Protein AF-A0A2G9R7C7-F1 (afdb_monomer_lite)

Secondary structure (DSSP, 8-state):
-EEEEESSTTS-TTT--EEETTT--SEEEEE----SSSPPP-----EEEPPTTS-S--SS-EEEEEEEE---PPPSSSPPP---S--EEEEEE----S-TTTT-----EEEEEEE--PPPPTTS-----EEEEEEE-SS-BTTEEEEEEEPTT---------SSS--EEEEEEETTEEEEEEEEETTB-TT-

Foldseek 3Di:
DKKKKAKQVVDDLQQGFKAFPVPRHRIDMDDDDDDPPPDDDDDDTDMDGDDPVSHDDQQDWIKMKMADDDPDDDDPPDDDDDDDDDRIDMDTDGRQDPCPPVSDWDKDKDKDKDWDPDDDDPPDDDDIDIDMDIAIQTAWAAQDKDKDKDDPPDDDDDDDDPDPDDKDWDWDDDDPIIIIIIGCDRTRGHGD

pLDDT: mean 87.29, std 8.24, range [61.47, 96.75]

Radius of gyration: 22.82 Å; chains: 1; bounding box: 51×47×65 Å

Sequence (192 aa):
LSADIQLDSQKSRVFRRTLFTDSLQPSKKITMESQSNLQQTCTNIEAKLRGDNEFKDKLSPIVVSVNFSLNTAPSSSVLPPIINGNTFLQEQIHILLDCGEDNICIPDLQLKANWGKDPLVIGADNLVQIHFDAGNLGEGAYEAELHATLPPGAHYMQILGEAEEKILCTPRKANDTELVVCELGNPMKNGA

Organism: Aquarana catesbeiana (NCBI:txid8400)

InterPro domains:
  IPR013649 Integrin alpha, first immunoglubulin-like domain [PF08441] (2-98)
  IPR032695 Integrin domain superfamily [SSF69179] (1-101)
  IPR032695 Integrin domain superfamily [SSF69179] (102-191)
  IPR048285 Integrin alpha, second immunoglobulin-like domain [PF20805] (99-191)

Structure (mmCIF, N/CA/C/O backbone):
data_AF-A0A2G9R7C7-F1
#
_entry.id   AF-A0A2G9R7C7-F1
#
loop_
_atom_site.group_PDB
_atom_site.id
_atom_site.type_symbol
_atom_site.label_atom_id
_atom_site.label_alt_id
_atom_site.label_comp_id
_atom_site.label_asym_id
_atom_site.label_entity_id
_atom_site.label_seq_id
_atom_site.pdbx_PDB_ins_code
_atom_site.Cartn_x
_atom_site.Cartn_y
_atom_site.Cartn_z
_atom_site.occupancy
_atom_site.B_iso_or_equiv
_atom_site.auth_seq_id
_atom_site.auth_comp_id
_atom_site.auth_asym_id
_atom_site.auth_atom_id
_atom_site.pdbx_PDB_model_num
ATOM 1 N N . LEU A 1 1 ? -6.225 6.794 27.410 1.00 86.69 1 LEU A N 1
ATOM 2 C CA . LEU A 1 1 ? -6.363 7.062 25.957 1.00 86.69 1 LEU A CA 1
ATOM 3 C C . LEU A 1 1 ? -7.611 6.340 25.458 1.00 86.69 1 LEU A C 1
ATOM 5 O O . LEU A 1 1 ? -7.962 5.326 26.042 1.00 86.69 1 LEU A O 1
ATOM 9 N N . SER A 1 2 ? -8.298 6.837 24.438 1.00 90.94 2 SER A N 1
ATOM 10 C CA . SER A 1 2 ? -9.369 6.106 23.751 1.00 90.94 2 SER A CA 1
ATOM 11 C C . SER A 1 2 ? -8.979 5.883 22.297 1.00 90.94 2 SER A C 1
ATOM 13 O O . SER A 1 2 ? -8.468 6.807 21.671 1.00 90.94 2 SER A O 1
ATOM 15 N N . ALA A 1 3 ? -9.258 4.702 21.758 1.00 93.56 3 ALA A N 1
ATOM 16 C CA . ALA A 1 3 ? -9.116 4.403 20.338 1.00 93.56 3 ALA A CA 1
ATOM 17 C C . ALA A 1 3 ? -10.492 4.077 19.749 1.00 93.56 3 ALA A C 1
ATOM 19 O O . ALA A 1 3 ? -11.193 3.200 20.258 1.00 93.56 3 ALA A O 1
ATOM 20 N N . ASP A 1 4 ? -10.890 4.809 18.713 1.00 95.75 4 ASP A N 1
ATOM 21 C CA . ASP A 1 4 ? -12.097 4.562 17.927 1.00 95.75 4 ASP A CA 1
ATOM 22 C C . ASP A 1 4 ? -11.703 3.828 16.645 1.00 95.75 4 ASP A C 1
ATOM 24 O O . ASP A 1 4 ? -10.911 4.335 15.850 1.00 95.75 4 ASP A O 1
ATOM 28 N N . ILE A 1 5 ? -12.194 2.605 16.488 1.00 96.00 5 ILE A N 1
ATOM 29 C CA . ILE A 1 5 ? -11.774 1.674 15.446 1.00 96.00 5 ILE A CA 1
ATOM 30 C C . ILE A 1 5 ? -12.959 1.442 14.525 1.00 96.00 5 ILE A C 1
ATOM 32 O O . ILE A 1 5 ? -14.038 1.044 14.973 1.00 96.00 5 ILE A O 1
ATOM 36 N N . GLN A 1 6 ? -12.754 1.660 13.231 1.00 96.62 6 GLN A N 1
ATOM 37 C CA . GLN A 1 6 ? -13.759 1.445 12.202 1.00 96.62 6 GLN A CA 1
ATOM 38 C C . GLN A 1 6 ? -13.265 0.431 11.182 1.00 96.62 6 GLN A C 1
ATOM 40 O O . GLN A 1 6 ? -12.221 0.616 10.563 1.00 96.62 6 GLN A O 1
ATOM 45 N N . LEU A 1 7 ? -14.058 -0.617 10.993 1.00 96.69 7 LEU A N 1
ATOM 46 C CA . LEU A 1 7 ? -13.862 -1.617 9.958 1.00 96.69 7 LEU A CA 1
ATOM 47 C C . LEU A 1 7 ? -14.606 -1.196 8.685 1.00 96.69 7 LEU A C 1
ATOM 49 O O . LEU A 1 7 ? -15.713 -0.652 8.776 1.00 96.69 7 LEU A O 1
ATOM 53 N N . ASP A 1 8 ? -14.004 -1.462 7.526 1.00 95.75 8 ASP A N 1
ATOM 54 C CA . ASP A 1 8 ? -14.516 -1.136 6.186 1.00 95.75 8 ASP A CA 1
ATOM 55 C C . ASP A 1 8 ? -14.945 0.341 6.065 1.00 95.75 8 ASP A C 1
ATOM 57 O O . ASP A 1 8 ? -16.051 0.668 5.630 1.00 95.75 8 ASP A O 1
ATOM 61 N N . SER A 1 9 ? -14.087 1.254 6.539 1.00 94.19 9 SER A N 1
ATOM 62 C CA . SER A 1 9 ? -14.426 2.666 6.776 1.00 94.19 9 SER A CA 1
ATOM 63 C C . SER A 1 9 ? -14.736 3.459 5.503 1.00 94.19 9 SER A C 1
ATOM 65 O O . SER A 1 9 ? -15.515 4.411 5.564 1.00 94.19 9 SER A O 1
ATOM 67 N N . GLN A 1 10 ? -14.211 3.034 4.348 1.00 92.19 10 GLN A N 1
ATOM 68 C CA . GLN A 1 10 ? -14.542 3.612 3.040 1.00 92.19 10 GLN A CA 1
ATOM 69 C C . GLN A 1 10 ? -15.919 3.186 2.506 1.00 92.19 10 GLN A C 1
ATOM 71 O O . GLN A 1 10 ? -16.447 3.820 1.591 1.00 92.19 10 GLN A O 1
ATOM 76 N N . LYS A 1 11 ? -16.541 2.140 3.068 1.00 90.69 11 LYS A N 1
ATOM 77 C CA . LYS A 1 11 ? -17.911 1.749 2.719 1.00 90.69 11 LYS A CA 1
ATOM 78 C C . LYS A 1 11 ? -18.925 2.478 3.591 1.00 90.69 11 LYS A C 1
ATOM 80 O O . LYS A 1 11 ? -18.728 2.721 4.786 1.00 90.69 11 LYS A O 1
ATOM 85 N N . SER A 1 12 ? -20.080 2.779 2.993 1.00 85.31 12 SER A N 1
ATOM 86 C CA . SER A 1 12 ? -21.213 3.304 3.754 1.00 85.31 12 SER A CA 1
ATOM 87 C C . SER A 1 12 ? -21.634 2.293 4.824 1.00 85.31 12 SER A C 1
ATOM 89 O O . SER A 1 12 ? -21.486 1.082 4.652 1.00 85.31 12 SER A O 1
ATOM 91 N N . ARG A 1 13 ? -22.187 2.785 5.938 1.00 82.19 13 ARG A N 1
ATOM 92 C CA . ARG A 1 13 ? -22.463 1.985 7.144 1.00 82.19 13 ARG A CA 1
ATOM 93 C C . ARG A 1 13 ? -23.247 0.687 6.882 1.00 82.19 13 ARG A C 1
ATOM 95 O O . ARG A 1 13 ? -23.035 -0.292 7.588 1.00 82.19 13 ARG A O 1
ATOM 102 N N . VAL A 1 14 ? -24.134 0.677 5.885 1.00 83.06 14 VAL A N 1
ATOM 103 C CA . VAL A 1 14 ? -24.989 -0.475 5.537 1.00 83.06 14 VAL A CA 1
ATOM 104 C C . VAL A 1 14 ? -24.234 -1.533 4.724 1.00 83.06 14 VAL A C 1
ATOM 106 O O . VAL A 1 14 ? -24.493 -2.725 4.880 1.00 83.06 14 VAL A O 1
ATOM 109 N N . PHE A 1 15 ? -23.269 -1.107 3.907 1.00 87.62 15 PHE A N 1
ATOM 110 C CA . PHE A 1 15 ? -22.495 -1.973 3.012 1.00 87.62 15 PHE A CA 1
ATOM 111 C C . PHE A 1 15 ? -21.160 -2.428 3.600 1.00 87.62 15 PHE A C 1
ATOM 113 O O . PHE A 1 15 ? -20.366 -3.036 2.889 1.00 87.62 15 PHE A O 1
ATOM 120 N N . ARG A 1 16 ? -20.902 -2.148 4.882 1.00 92.81 16 ARG A N 1
ATOM 121 C CA . ARG A 1 16 ? -19.697 -2.630 5.559 1.00 92.81 16 ARG A CA 1
ATOM 122 C C . ARG A 1 16 ? -19.708 -4.154 5.631 1.00 92.81 16 ARG A C 1
ATOM 124 O O . ARG A 1 16 ? -20.666 -4.752 6.124 1.00 92.81 16 ARG A O 1
ATOM 131 N N . ARG A 1 17 ? -18.636 -4.763 5.134 1.00 94.81 17 ARG A N 1
ATOM 132 C CA . ARG A 1 17 ? -18.494 -6.215 4.956 1.00 94.81 17 ARG A CA 1
ATOM 133 C C . ARG A 1 17 ? -17.916 -6.908 6.182 1.00 94.81 17 ARG A C 1
ATOM 135 O O . ARG A 1 17 ? -18.063 -8.117 6.319 1.00 94.81 17 ARG A O 1
ATOM 142 N N . THR A 1 18 ? -17.292 -6.157 7.082 1.00 95.69 18 THR A N 1
ATOM 143 C CA . THR A 1 18 ? -16.633 -6.673 8.286 1.00 95.69 18 THR A CA 1
ATOM 144 C C . THR A 1 18 ? -17.280 -6.155 9.563 1.00 95.69 18 THR A C 1
ATOM 146 O O . THR A 1 18 ? -17.829 -5.052 9.617 1.00 95.69 18 THR A O 1
ATOM 149 N N . LEU A 1 19 ? -17.246 -6.990 10.600 1.00 95.69 19 LEU A N 1
ATOM 150 C CA . LEU A 1 19 ? -17.847 -6.737 11.908 1.00 95.69 19 LEU A CA 1
ATOM 151 C C . LEU A 1 19 ? -16.924 -7.263 13.008 1.00 95.69 19 LEU A C 1
ATOM 153 O O . LEU A 1 19 ? -16.286 -8.298 12.833 1.00 95.69 19 LEU A O 1
ATOM 157 N N . PHE A 1 20 ? -16.897 -6.609 14.166 1.00 96.69 20 PHE A N 1
ATOM 158 C CA . PHE A 1 20 ? -16.233 -7.166 15.345 1.00 96.69 20 PHE A CA 1
ATOM 159 C C . PHE A 1 20 ? -16.953 -8.432 15.820 1.00 96.69 20 PHE A C 1
ATOM 161 O O . PHE A 1 20 ? -18.187 -8.489 15.802 1.00 96.69 20 PHE A O 1
ATOM 168 N N . THR A 1 21 ? -16.196 -9.448 16.242 1.00 95.00 21 THR A N 1
ATOM 169 C CA . THR A 1 21 ? -16.760 -10.753 16.632 1.00 95.00 21 THR A CA 1
ATOM 170 C C . THR A 1 21 ? -17.660 -10.660 17.862 1.00 95.00 21 THR A C 1
ATOM 172 O O . THR A 1 21 ? -18.678 -11.346 17.921 1.00 95.00 21 THR A O 1
ATOM 175 N N . ASP A 1 22 ? -17.332 -9.770 18.800 1.00 93.81 22 ASP A N 1
ATOM 176 C CA . ASP A 1 22 ? -18.027 -9.614 20.077 1.00 93.81 22 ASP A CA 1
ATOM 177 C C . ASP A 1 22 ? -19.292 -8.748 19.998 1.00 93.81 22 ASP A C 1
ATOM 179 O O . ASP A 1 22 ? -20.342 -9.120 20.516 1.00 93.81 22 ASP A O 1
ATOM 183 N N . SER A 1 23 ? -19.209 -7.591 19.344 1.00 93.69 23 SER A N 1
ATOM 184 C CA . SER A 1 23 ? -20.311 -6.619 19.277 1.00 93.69 23 SER A CA 1
ATOM 185 C C . SER A 1 23 ? -21.172 -6.749 18.024 1.00 93.69 23 SER A C 1
ATOM 187 O O . SER A 1 23 ? -22.259 -6.172 17.973 1.00 93.69 23 SER A O 1
ATOM 189 N N . LEU A 1 24 ? -20.694 -7.467 16.998 1.00 93.25 24 LEU A N 1
ATOM 190 C CA . LEU A 1 24 ? -21.318 -7.540 15.672 1.00 93.25 24 LEU A CA 1
ATOM 191 C C . LEU A 1 24 ? -21.575 -6.157 15.050 1.00 93.25 24 LEU A C 1
ATOM 193 O O . LEU A 1 24 ? -22.488 -5.982 14.244 1.00 93.25 24 LEU A O 1
ATOM 197 N N . GLN A 1 25 ? -20.766 -5.167 15.425 1.00 94.56 25 GLN A N 1
ATOM 198 C CA . GLN A 1 25 ? -20.794 -3.818 14.873 1.00 94.56 25 GLN A CA 1
ATOM 199 C C . GLN A 1 25 ? -19.548 -3.573 14.017 1.00 94.56 25 GLN A C 1
ATOM 201 O O . GLN A 1 25 ? -18.512 -4.194 14.247 1.00 94.56 25 GLN A O 1
ATOM 206 N N . PRO A 1 26 ? -19.605 -2.653 13.042 1.00 94.62 26 PRO A N 1
ATOM 207 C CA . PRO A 1 26 ? -18.444 -2.284 12.236 1.00 94.62 26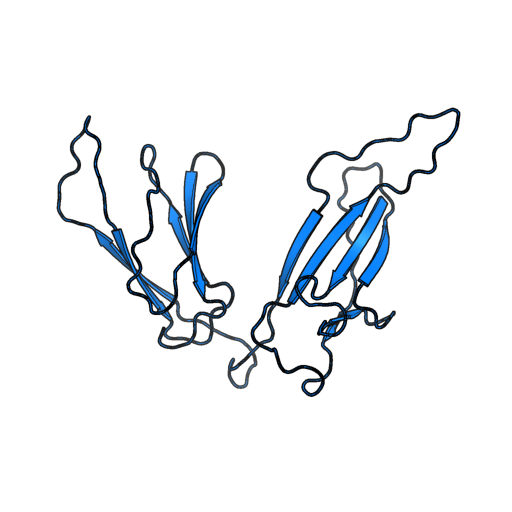 PRO A CA 1
ATOM 208 C C . PRO A 1 26 ? -17.568 -1.201 12.892 1.00 94.62 26 PRO A C 1
ATOM 210 O O . PRO A 1 26 ? -16.604 -0.730 12.291 1.00 94.62 26 PRO A O 1
ATOM 213 N N . SER A 1 27 ? -17.932 -0.741 14.090 1.00 95.31 27 SER A N 1
ATOM 214 C CA . SER A 1 27 ? -17.218 0.293 14.841 1.00 95.31 27 SER A CA 1
ATOM 215 C C . SER A 1 27 ? -17.138 -0.084 16.313 1.00 95.31 27 SER A C 1
ATOM 217 O O . SER A 1 27 ? -18.134 -0.544 16.877 1.00 95.31 27 SER A O 1
ATOM 219 N N . LYS A 1 28 ? -15.986 0.152 16.939 1.00 94.94 28 LYS A N 1
ATOM 220 C CA . LYS A 1 28 ? -15.747 -0.149 18.350 1.00 94.94 28 LYS A CA 1
ATOM 221 C C . LYS A 1 28 ? -14.829 0.897 18.952 1.00 94.94 28 LYS A C 1
ATOM 223 O O . LYS A 1 28 ? -13.803 1.236 18.373 1.00 94.94 28 LYS A O 1
ATOM 228 N N . LYS A 1 29 ? -15.183 1.366 20.146 1.00 94.81 29 LYS A N 1
ATOM 229 C CA . LYS A 1 29 ? -14.347 2.266 20.935 1.00 94.81 29 LYS A CA 1
ATOM 230 C C . LYS A 1 29 ? -13.765 1.505 22.114 1.00 94.81 29 LYS A C 1
ATOM 232 O O . LYS A 1 29 ? -14.512 0.885 22.869 1.00 94.81 29 LYS A O 1
ATOM 237 N N . ILE A 1 30 ? -12.449 1.559 22.274 1.00 92.81 30 ILE A N 1
ATOM 238 C CA . ILE A 1 30 ? -11.742 0.944 23.398 1.00 92.81 30 ILE A CA 1
ATOM 239 C C . ILE A 1 30 ? -11.011 2.004 24.212 1.00 92.81 30 ILE A C 1
ATOM 241 O O . ILE A 1 30 ? -10.596 3.039 23.689 1.00 92.81 30 ILE A O 1
ATOM 245 N N . THR A 1 31 ? -10.857 1.740 25.506 1.00 90.94 31 THR A N 1
ATOM 246 C CA . THR A 1 31 ? -10.007 2.546 26.384 1.00 90.94 31 THR A CA 1
ATOM 247 C C . THR A 1 31 ? -8.674 1.834 26.532 1.00 90.94 31 THR A C 1
ATOM 249 O O . THR A 1 31 ? -8.637 0.628 26.749 1.00 90.94 31 THR A O 1
ATOM 252 N N . MET A 1 32 ? -7.591 2.585 26.397 1.00 85.56 32 MET A N 1
ATOM 253 C CA . MET A 1 32 ? -6.225 2.104 26.535 1.00 85.56 32 MET A CA 1
ATOM 254 C C . MET A 1 32 ? -5.562 2.826 27.703 1.00 85.56 32 MET A C 1
ATOM 256 O O . MET A 1 32 ? -5.650 4.059 27.826 1.00 85.56 32 MET A O 1
ATOM 260 N N . GLU A 1 33 ? -4.894 2.059 28.552 1.00 79.19 33 GLU A N 1
ATOM 261 C CA . GLU A 1 33 ? -4.078 2.585 29.638 1.00 7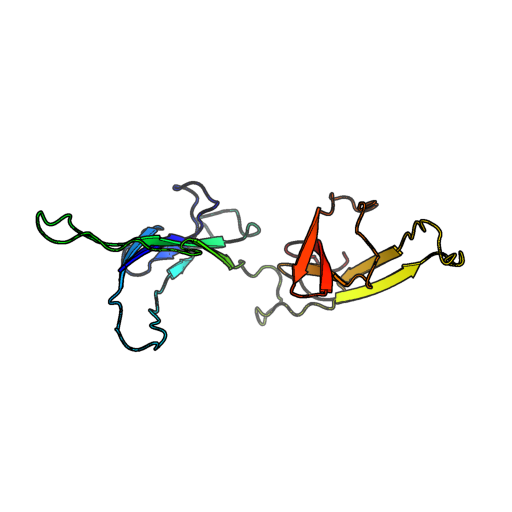9.19 33 GLU A CA 1
ATOM 262 C C . GLU A 1 33 ? -2.721 3.012 29.079 1.00 79.19 33 GLU A C 1
ATOM 264 O O . GLU A 1 33 ? -2.065 2.261 28.362 1.00 79.19 33 GLU A O 1
ATOM 269 N N . SER A 1 34 ? -2.314 4.248 29.371 1.00 70.44 34 SER A N 1
ATOM 270 C CA . SER A 1 34 ? -0.983 4.730 29.005 1.00 70.44 34 SER A CA 1
ATOM 271 C C . SER A 1 34 ? -0.036 4.377 30.141 1.00 70.44 34 SER A C 1
ATOM 273 O O . SER A 1 34 ? -0.156 4.944 31.226 1.00 70.44 34 SER A O 1
ATOM 275 N N . GLN A 1 35 ? 0.898 3.459 29.908 1.00 68.88 35 GLN A N 1
ATOM 276 C CA . GLN A 1 35 ? 1.958 3.182 30.874 1.00 68.88 35 GLN A CA 1
ATOM 277 C C . GLN A 1 35 ? 3.045 4.264 30.776 1.00 68.88 35 GLN A C 1
ATOM 279 O O . GLN A 1 35 ? 3.341 4.769 29.697 1.00 68.88 35 GLN A O 1
ATOM 284 N N . SER A 1 36 ? 3.604 4.672 31.919 1.00 65.81 36 SER A N 1
ATOM 285 C CA . SER A 1 36 ? 4.610 5.745 32.010 1.00 65.81 36 SER A CA 1
ATOM 286 C C . SER A 1 36 ? 5.991 5.332 31.499 1.00 65.81 36 SER A C 1
ATOM 288 O O . SER A 1 36 ? 6.831 6.183 31.217 1.00 65.81 36 SER A O 1
ATOM 290 N N . ASN A 1 37 ? 6.240 4.028 31.402 1.00 62.91 37 ASN A N 1
ATOM 291 C CA . ASN A 1 37 ? 7.469 3.492 30.844 1.00 62.91 37 ASN A CA 1
ATOM 292 C C . ASN A 1 37 ? 7.270 3.394 29.335 1.00 62.91 37 ASN A C 1
ATOM 294 O O . ASN A 1 37 ? 6.239 2.886 28.919 1.00 62.91 37 ASN A O 1
ATOM 298 N N . LEU A 1 38 ? 8.243 3.853 28.545 1.00 66.25 38 LEU A N 1
ATOM 299 C CA . LEU A 1 38 ? 8.299 3.904 27.068 1.00 66.25 38 LEU A CA 1
ATOM 300 C C . LEU A 1 38 ? 8.060 2.556 26.326 1.00 66.25 38 LEU A C 1
ATOM 302 O O . LEU A 1 38 ? 8.498 2.383 25.193 1.00 66.25 38 LEU A O 1
ATOM 306 N N . GLN A 1 39 ? 7.414 1.573 26.947 1.00 74.12 39 GLN A N 1
ATOM 307 C CA . GLN A 1 39 ? 7.019 0.302 26.366 1.00 74.12 39 GLN A CA 1
ATOM 308 C C . GLN A 1 39 ? 5.772 0.464 25.493 1.00 74.12 39 GLN A C 1
ATOM 310 O O . GLN A 1 39 ? 4.753 1.027 25.897 1.00 74.12 39 GLN A O 1
ATOM 315 N N . GLN A 1 40 ? 5.854 -0.079 24.281 1.00 81.06 40 GLN A N 1
ATOM 316 C CA . GLN A 1 40 ? 4.733 -0.150 23.357 1.00 81.06 40 GLN A CA 1
ATOM 317 C C . GLN A 1 40 ? 3.638 -1.062 23.927 1.00 81.06 40 GLN A C 1
ATOM 319 O O . GLN A 1 40 ? 3.896 -2.208 24.288 1.00 81.06 40 GLN A O 1
ATOM 324 N N . THR A 1 41 ? 2.407 -0.552 23.992 1.00 83.75 41 THR A N 1
ATOM 325 C CA . THR A 1 41 ? 1.227 -1.324 24.409 1.00 83.75 41 THR A CA 1
ATOM 326 C C . THR A 1 41 ? 0.423 -1.722 23.176 1.00 83.75 41 THR A C 1
ATOM 328 O O . THR A 1 41 ? 0.014 -0.856 22.404 1.00 83.75 41 THR A O 1
ATOM 331 N N . CYS A 1 42 ? 0.170 -3.021 23.002 1.00 87.88 42 CYS A N 1
ATOM 332 C CA . CYS A 1 42 ? -0.629 -3.561 21.901 1.00 87.88 42 CYS A CA 1
ATOM 333 C C . CYS A 1 42 ? -1.915 -4.202 22.433 1.00 87.88 42 CYS A C 1
ATOM 335 O O . CYS A 1 42 ? -1.935 -4.784 23.517 1.00 87.88 42 CYS A O 1
ATOM 337 N N . THR A 1 43 ? -2.997 -4.116 21.663 1.00 89.38 43 THR A N 1
ATOM 338 C CA . THR A 1 43 ? -4.271 -4.767 21.986 1.00 89.38 43 THR A CA 1
ATOM 339 C C . THR A 1 43 ? -4.766 -5.513 20.761 1.00 89.38 43 THR A C 1
ATOM 341 O O . THR A 1 43 ? -4.939 -4.916 19.702 1.00 89.38 43 THR A O 1
ATOM 344 N N . ASN A 1 44 ? -5.011 -6.810 20.923 1.00 92.50 44 ASN A N 1
ATOM 345 C CA . ASN A 1 44 ? -5.549 -7.644 19.858 1.00 92.50 44 ASN A CA 1
ATOM 346 C C . ASN A 1 44 ? -7.071 -7.536 19.840 1.00 92.50 44 ASN A C 1
ATOM 348 O O . ASN A 1 44 ? -7.723 -7.600 20.884 1.00 92.50 44 ASN A O 1
ATOM 352 N N . ILE A 1 45 ? -7.634 -7.374 18.647 1.00 92.62 45 ILE A N 1
ATOM 353 C CA . ILE A 1 45 ? -9.07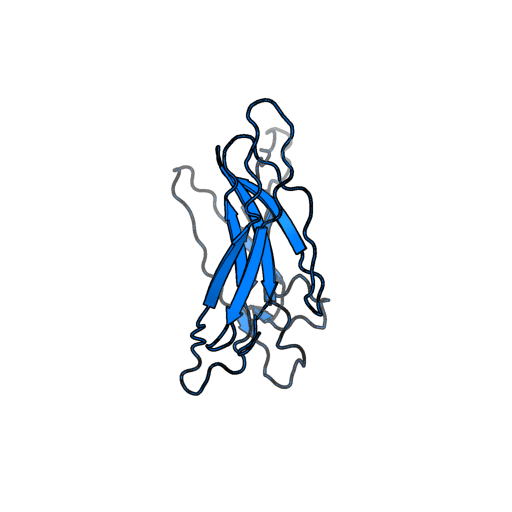5 -7.295 18.434 1.00 92.62 45 ILE A CA 1
ATOM 354 C C . ILE A 1 45 ? -9.413 -8.178 17.250 1.00 92.62 45 ILE A C 1
ATOM 356 O O . ILE A 1 45 ? -8.770 -8.103 16.207 1.00 92.62 45 ILE A O 1
ATOM 360 N N . GLU A 1 46 ? -10.438 -8.996 17.426 1.00 95.69 46 GLU A N 1
ATOM 361 C CA . GLU A 1 46 ? -10.876 -9.932 16.410 1.00 95.69 46 GLU A CA 1
ATOM 362 C C . GLU A 1 46 ? -12.087 -9.381 15.651 1.00 95.69 46 GLU A C 1
ATOM 364 O O . GLU A 1 46 ? -13.028 -8.812 16.221 1.00 95.69 46 GLU A O 1
ATOM 369 N N . ALA A 1 47 ? -12.050 -9.549 14.336 1.00 95.81 47 ALA A N 1
ATOM 370 C CA . ALA A 1 47 ? -13.112 -9.175 13.425 1.00 95.81 47 ALA A CA 1
ATOM 371 C C . ALA A 1 47 ? -13.402 -10.340 12.483 1.00 95.81 47 ALA A C 1
ATOM 373 O O . ALA A 1 47 ? -12.541 -11.175 12.218 1.00 95.81 47 ALA A O 1
ATOM 374 N N . LYS A 1 48 ? -14.625 -10.380 11.966 1.00 94.44 48 LYS A N 1
ATOM 375 C CA . LYS A 1 48 ? -15.066 -11.357 10.978 1.00 94.44 48 LYS A CA 1
ATOM 376 C C . LYS A 1 48 ? -15.574 -10.669 9.723 1.00 94.44 48 LYS A C 1
ATOM 378 O O . LYS A 1 48 ? -16.142 -9.574 9.782 1.00 94.44 48 LYS A O 1
ATOM 383 N N . LEU A 1 49 ? -15.413 -11.357 8.603 1.00 94.56 49 LEU A N 1
ATOM 384 C CA . LEU A 1 49 ? -16.104 -11.044 7.362 1.00 94.56 49 LEU A CA 1
ATOM 385 C C . LEU A 1 49 ? -17.544 -11.573 7.442 1.00 94.56 49 LEU A C 1
ATOM 387 O O . LEU A 1 49 ? -17.809 -12.588 8.093 1.00 94.56 49 LEU A O 1
ATOM 391 N N . ARG A 1 50 ? -18.490 -10.871 6.820 1.00 92.75 50 ARG A N 1
ATOM 392 C CA . ARG A 1 50 ? -19.845 -11.393 6.598 1.00 92.75 50 ARG A CA 1
ATOM 393 C C . ARG A 1 50 ? -19.804 -12.600 5.655 1.00 92.75 50 ARG A C 1
ATOM 395 O O . ARG A 1 50 ? -18.805 -12.827 4.978 1.00 92.75 50 ARG A O 1
ATOM 402 N N . GLY A 1 51 ? -20.882 -13.376 5.613 1.00 84.88 51 GLY A N 1
ATOM 403 C CA . GLY A 1 51 ? -20.996 -14.498 4.687 1.00 84.88 51 GLY A CA 1
ATOM 404 C C . GLY A 1 51 ? -20.952 -14.039 3.227 1.00 84.88 51 GLY A C 1
ATOM 405 O O . GLY A 1 51 ? -21.399 -12.939 2.899 1.00 84.88 51 GLY A O 1
ATOM 406 N N . ASP A 1 52 ? -20.467 -14.909 2.340 1.00 76.75 52 ASP A N 1
ATOM 407 C CA . ASP A 1 52 ? -20.264 -14.608 0.913 1.00 76.75 52 ASP A CA 1
ATOM 408 C C . ASP A 1 52 ? -21.509 -14.091 0.181 1.00 76.75 52 ASP A C 1
ATOM 410 O O . ASP A 1 52 ? -21.397 -13.351 -0.792 1.00 76.75 52 ASP A O 1
ATOM 414 N N . ASN A 1 53 ? -22.703 -14.463 0.647 1.00 80.12 53 ASN A N 1
ATOM 415 C CA . ASN A 1 53 ? -23.972 -14.068 0.034 1.00 80.12 53 ASN A CA 1
ATOM 416 C C . ASN A 1 53 ? -24.511 -12.725 0.563 1.00 80.12 53 ASN A C 1
ATOM 418 O O . ASN A 1 53 ? -25.529 -12.236 0.074 1.00 80.12 53 ASN A O 1
ATOM 422 N N . GLU A 1 54 ? -23.868 -12.127 1.570 1.00 84.50 54 GLU A N 1
ATOM 423 C CA . GLU A 1 54 ? -24.330 -10.893 2.221 1.00 84.50 54 GLU A CA 1
ATOM 424 C C . GLU A 1 54 ? -23.799 -9.619 1.550 1.00 84.50 54 GLU A C 1
ATOM 426 O O . GLU A 1 54 ? -24.295 -8.521 1.814 1.00 84.50 54 GLU A O 1
ATOM 431 N N . PHE A 1 55 ? -22.798 -9.736 0.678 1.00 87.25 55 PHE A N 1
ATOM 432 C CA . PHE A 1 55 ? -22.233 -8.615 -0.064 1.00 87.25 55 PHE A CA 1
ATOM 433 C C . PHE A 1 55 ? -21.706 -9.073 -1.426 1.00 87.25 55 PHE A C 1
ATOM 435 O O . PHE A 1 55 ? -21.257 -10.199 -1.597 1.00 87.25 55 PHE A O 1
ATOM 442 N N . LYS A 1 56 ? -21.768 -8.183 -2.420 1.00 84.38 56 LYS A N 1
ATOM 443 C CA . LYS A 1 56 ? -21.323 -8.486 -3.793 1.00 84.38 56 LYS A CA 1
ATOM 444 C C . LYS A 1 56 ? -19.882 -8.071 -4.061 1.00 84.38 56 LYS A C 1
ATOM 446 O O . LYS A 1 56 ? -19.222 -8.627 -4.929 1.00 84.38 56 LYS A O 1
ATOM 451 N N . ASP A 1 57 ? -19.422 -7.053 -3.350 1.00 85.19 57 ASP A N 1
ATOM 452 C CA . ASP A 1 57 ? -18.138 -6.424 -3.607 1.00 85.19 57 ASP A CA 1
ATOM 453 C C . ASP A 1 57 ? -17.001 -7.150 -2.889 1.00 85.19 57 ASP A C 1
ATOM 455 O O . ASP A 1 57 ? -16.789 -6.975 -1.684 1.00 85.19 57 ASP A O 1
ATOM 459 N N . LYS A 1 58 ? -16.273 -7.952 -3.660 1.00 84.31 58 LYS A N 1
ATOM 460 C CA . LYS A 1 58 ? -15.089 -8.686 -3.211 1.00 84.31 58 LYS A CA 1
ATOM 461 C C . LYS A 1 58 ? -13.775 -8.036 -3.665 1.00 84.31 58 LYS A C 1
ATOM 463 O O . LYS A 1 58 ? -12.720 -8.449 -3.209 1.00 84.31 58 LYS A O 1
ATOM 468 N N . LEU A 1 59 ? -13.841 -7.019 -4.529 1.00 81.31 59 LEU A N 1
ATOM 469 C CA . LEU A 1 59 ? -12.661 -6.390 -5.130 1.00 81.31 59 LEU A CA 1
ATOM 470 C C . LEU A 1 59 ? -12.176 -5.180 -4.332 1.00 81.31 59 LEU A C 1
ATOM 472 O O . LEU A 1 59 ? -10.975 -4.992 -4.184 1.00 81.31 59 LEU A O 1
ATOM 476 N N . SER A 1 60 ? -13.089 -4.362 -3.796 1.00 87.38 60 SER A N 1
ATOM 477 C CA . SER A 1 60 ? -12.672 -3.165 -3.057 1.00 87.38 60 SER A CA 1
ATOM 478 C C . SER A 1 60 ? -11.911 -3.550 -1.782 1.00 87.38 60 SER A C 1
ATOM 480 O O . SER A 1 60 ? -12.393 -4.425 -1.049 1.00 87.38 60 SER A O 1
ATOM 482 N N . PRO A 1 61 ? -10.814 -2.859 -1.431 1.00 90.38 61 PRO A N 1
ATOM 483 C CA . PRO A 1 61 ? -10.107 -3.105 -0.179 1.00 90.38 61 PRO A CA 1
ATOM 484 C C . PRO A 1 61 ? -11.028 -2.878 1.024 1.00 90.38 61 PRO A C 1
ATOM 486 O O . PRO A 1 61 ? -11.919 -2.024 1.007 1.00 90.38 61 PRO A O 1
ATOM 489 N N . ILE A 1 62 ? -10.849 -3.672 2.073 1.00 94.38 62 ILE A N 1
ATOM 490 C CA . ILE A 1 62 ? -11.469 -3.475 3.381 1.00 94.38 62 ILE A CA 1
ATOM 491 C C . ILE A 1 62 ? -10.535 -2.577 4.180 1.00 94.38 62 ILE A C 1
ATOM 493 O O . ILE A 1 62 ? -9.495 -3.006 4.671 1.00 94.38 62 ILE A O 1
ATOM 497 N N . VAL A 1 63 ? -10.928 -1.319 4.319 1.00 95.56 63 VAL A N 1
ATOM 498 C CA . VAL A 1 63 ? -10.128 -0.314 5.016 1.00 95.56 63 VAL A CA 1
ATOM 499 C C . VAL A 1 63 ? -10.424 -0.329 6.515 1.00 95.56 63 VAL A C 1
ATOM 501 O O . VAL A 1 63 ? -11.574 -0.160 6.924 1.00 95.56 63 VAL A O 1
ATOM 504 N N . VAL A 1 64 ? -9.395 -0.485 7.342 1.00 96.44 64 VAL A N 1
ATOM 505 C CA . VAL A 1 64 ? -9.460 -0.392 8.803 1.00 96.44 64 VAL A CA 1
ATOM 506 C C . VAL A 1 64 ? -8.830 0.921 9.241 1.00 96.44 64 VAL A C 1
ATOM 508 O O . VAL A 1 64 ? -7.658 1.170 8.986 1.00 96.44 64 VAL A O 1
ATOM 511 N N . SER A 1 65 ? -9.594 1.766 9.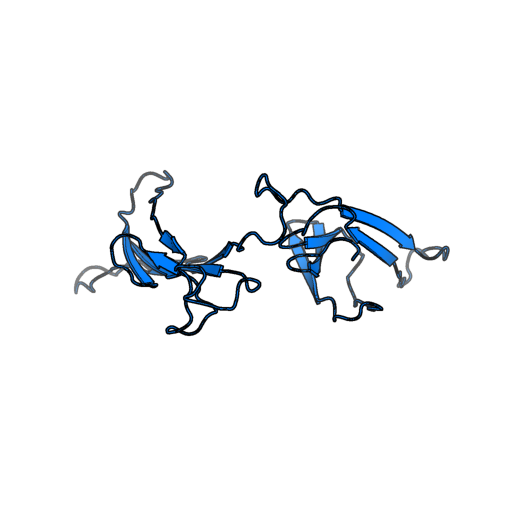927 1.00 96.56 65 SER A N 1
ATOM 512 C CA . SER A 1 65 ? -9.094 3.044 10.441 1.00 96.56 65 SER A CA 1
ATOM 513 C C . SER A 1 65 ? -9.183 3.115 11.958 1.00 96.56 65 SER A C 1
ATOM 515 O O . SER A 1 65 ? -10.205 2.736 12.535 1.00 96.56 65 SER A O 1
ATOM 517 N N . VAL A 1 66 ? -8.149 3.665 12.587 1.00 95.69 66 VAL A N 1
ATOM 518 C CA . VAL A 1 66 ? -8.045 3.881 14.030 1.00 95.69 66 VAL A CA 1
ATOM 519 C C . VAL A 1 66 ? -7.842 5.365 14.300 1.00 95.69 66 VAL A C 1
ATOM 521 O O . VAL A 1 66 ? -6.951 5.988 13.730 1.00 95.69 66 VAL A O 1
ATOM 524 N N . ASN A 1 67 ? -8.652 5.929 15.192 1.00 94.88 67 ASN A N 1
ATOM 525 C CA . ASN A 1 67 ? -8.517 7.305 15.649 1.00 94.88 67 ASN A CA 1
ATOM 526 C C . ASN A 1 67 ? -8.314 7.360 17.168 1.00 94.88 67 ASN A C 1
ATOM 528 O O . ASN A 1 67 ? -9.170 6.925 17.944 1.00 94.88 67 ASN A O 1
ATOM 532 N N . PHE A 1 68 ? -7.187 7.915 17.597 1.00 92.31 68 PHE A N 1
ATOM 533 C CA . PHE A 1 68 ? -6.818 8.074 18.994 1.00 92.31 68 PHE A CA 1
ATOM 534 C C . PHE A 1 68 ? -7.279 9.425 19.548 1.00 92.31 68 PHE A C 1
ATOM 536 O O . PHE A 1 68 ? -7.083 10.482 18.954 1.00 92.31 68 PHE A O 1
ATOM 543 N N . SER A 1 69 ? -7.863 9.399 20.742 1.00 90.56 69 SER A N 1
ATOM 544 C CA . SER A 1 69 ? -8.342 10.583 21.458 1.00 90.56 69 SER A CA 1
ATOM 545 C C . SER A 1 69 ? -8.018 10.497 22.946 1.00 90.56 69 SER A C 1
ATOM 547 O O . SER A 1 69 ? -7.980 9.417 23.540 1.00 90.56 69 SER A O 1
ATOM 549 N N . LEU A 1 70 ? -7.781 11.641 23.586 1.00 88.31 70 LEU A N 1
ATOM 550 C CA . LEU A 1 70 ? -7.633 11.691 25.038 1.00 88.31 70 LEU A CA 1
ATOM 551 C C . LEU A 1 70 ? -9.003 11.607 25.707 1.00 88.31 70 LEU A C 1
ATOM 553 O O . LEU A 1 70 ? -9.953 12.270 25.303 1.00 88.31 70 LEU A O 1
ATOM 557 N N . ASN A 1 71 ? -9.088 10.779 26.746 1.00 77.88 71 ASN A N 1
ATOM 558 C CA . ASN A 1 71 ? -10.262 10.706 27.606 1.00 77.88 71 ASN A CA 1
ATOM 559 C C . ASN A 1 71 ? -9.964 11.531 28.862 1.00 77.88 71 ASN A C 1
ATOM 561 O O . ASN A 1 71 ? -9.563 10.983 29.886 1.00 77.88 71 ASN A O 1
ATOM 565 N N . THR A 1 72 ? -10.019 12.856 28.743 1.00 73.31 72 THR A N 1
ATOM 566 C CA . THR A 1 72 ? -9.766 13.784 29.850 1.00 73.31 72 THR A CA 1
ATOM 567 C C . THR A 1 72 ? -11.069 14.474 30.229 1.00 73.31 72 THR A C 1
ATOM 569 O O . THR A 1 72 ? -11.698 15.141 29.412 1.00 73.31 72 THR A O 1
ATOM 572 N N . ALA A 1 73 ? -11.494 14.307 31.482 1.00 68.00 73 ALA A N 1
ATOM 573 C CA . ALA A 1 73 ? -12.538 15.149 32.048 1.00 68.00 73 ALA A CA 1
ATOM 574 C C . ALA A 1 73 ? -11.894 16.474 32.493 1.00 68.00 73 ALA A C 1
ATOM 576 O O . ALA A 1 73 ? -10.854 16.433 33.158 1.00 68.00 73 ALA A O 1
ATOM 577 N N . PRO A 1 74 ? -12.461 17.641 32.145 1.00 64.06 74 PRO A N 1
ATOM 578 C CA . PRO A 1 74 ? -11.951 18.910 32.642 1.00 64.06 74 PRO A CA 1
ATOM 579 C C . PRO A 1 74 ? -12.120 18.956 34.166 1.00 64.06 74 PRO A C 1
ATOM 581 O O . PRO A 1 74 ? -13.238 18.856 34.673 1.00 64.06 74 PRO A O 1
ATOM 584 N N . SER A 1 75 ? -11.018 19.092 34.905 1.00 67.25 75 SER A N 1
ATOM 585 C CA . SER A 1 75 ? -11.049 19.413 36.332 1.00 67.25 75 SER A CA 1
ATOM 586 C C . SER A 1 75 ? -10.752 20.901 36.513 1.00 67.25 75 SER A C 1
ATOM 588 O O . SER A 1 75 ? -9.993 21.497 35.751 1.00 67.25 75 SER A O 1
ATOM 590 N N . SER A 1 76 ? -11.374 21.531 37.508 1.00 70.00 76 SER A N 1
ATOM 591 C CA . SER A 1 76 ? -11.249 22.976 37.744 1.00 70.00 76 SER A CA 1
ATOM 592 C C . SER A 1 76 ? -9.855 23.413 38.213 1.00 70.00 76 SER A C 1
ATOM 594 O O . SER A 1 76 ? -9.576 24.609 38.243 1.00 70.00 76 SER A O 1
ATOM 596 N N . SER A 1 77 ? -8.985 22.469 38.582 1.00 75.69 77 SER A N 1
ATOM 597 C CA . SER A 1 77 ? -7.687 22.727 39.213 1.00 75.69 77 SER A CA 1
ATOM 598 C C . SER A 1 77 ? -6.478 22.171 38.455 1.00 75.69 77 SER A C 1
ATOM 600 O O . SER A 1 77 ? -5.351 22.489 38.831 1.00 75.69 77 SER A O 1
ATOM 602 N N . VAL A 1 78 ? -6.668 21.368 37.399 1.00 76.94 78 VAL A N 1
ATOM 603 C CA . VAL A 1 78 ? -5.564 20.763 36.634 1.00 76.94 78 VAL A CA 1
ATOM 604 C C . VAL A 1 78 ? -5.792 20.969 35.139 1.00 76.94 78 VAL A C 1
ATOM 606 O O . VAL A 1 78 ? -6.813 20.560 34.590 1.00 76.94 78 VAL A O 1
ATOM 609 N N . LEU A 1 79 ? -4.815 21.589 34.471 1.00 80.06 79 LEU A N 1
ATOM 610 C CA . LEU A 1 79 ? -4.808 21.739 33.016 1.00 80.06 79 LEU A CA 1
ATOM 611 C C . LEU A 1 79 ? -4.755 20.348 32.352 1.00 80.06 79 LEU A C 1
ATOM 613 O O . LEU A 1 79 ? -3.839 19.578 32.654 1.00 80.06 79 LEU A O 1
ATOM 617 N N . PRO A 1 80 ? -5.703 20.000 31.462 1.00 80.62 80 PRO A N 1
ATOM 618 C CA . PRO A 1 80 ? -5.692 18.705 30.800 1.00 80.62 80 PRO A CA 1
ATOM 619 C C . PRO A 1 80 ? -4.532 18.618 29.793 1.00 80.62 80 PRO A C 1
ATOM 621 O O . PRO A 1 80 ? -4.223 19.608 29.124 1.00 80.62 80 PRO A O 1
ATOM 624 N N . PRO A 1 81 ? -3.899 17.443 29.641 1.00 82.81 81 PRO A N 1
ATOM 625 C CA . PRO A 1 81 ? -2.875 17.241 28.625 1.00 82.81 81 PRO A CA 1
ATOM 626 C C . PRO A 1 81 ? -3.459 17.340 27.209 1.00 82.81 81 PRO A C 1
ATOM 628 O O . PRO A 1 81 ? -4.635 17.041 26.986 1.00 82.81 81 PRO A O 1
ATOM 631 N N . ILE A 1 82 ? -2.606 17.703 26.250 1.00 85.00 82 ILE A N 1
ATOM 632 C CA . ILE A 1 82 ? -2.899 17.658 24.812 1.00 85.00 82 ILE A CA 1
ATOM 633 C C . ILE A 1 82 ? -2.130 16.509 24.158 1.00 85.00 82 ILE A C 1
ATOM 635 O O . ILE A 1 82 ? -1.028 16.167 24.586 1.00 85.00 82 ILE A O 1
ATOM 639 N N . ILE A 1 83 ? -2.710 15.915 23.117 1.00 85.44 83 ILE A N 1
ATOM 640 C CA . ILE A 1 83 ? -2.038 14.916 22.281 1.00 85.44 83 ILE A CA 1
ATOM 641 C C . ILE A 1 83 ? -1.461 15.614 21.049 1.00 85.44 83 ILE A C 1
ATOM 643 O O . ILE A 1 83 ? -2.123 16.465 20.458 1.00 85.44 83 ILE A O 1
ATOM 647 N N . ASN A 1 84 ? -0.227 15.278 20.685 1.00 85.88 84 ASN A N 1
ATOM 648 C CA . ASN A 1 84 ? 0.455 15.807 19.506 1.00 85.88 84 ASN A CA 1
ATOM 649 C C . ASN A 1 84 ? 0.988 14.645 18.654 1.00 85.88 84 ASN A C 1
ATOM 651 O O . ASN A 1 84 ? 1.407 13.630 19.210 1.00 85.88 84 ASN A O 1
ATOM 655 N N . GLY A 1 85 ? 0.989 14.805 17.330 1.00 86.62 85 GLY A N 1
ATOM 656 C CA . GLY A 1 85 ? 1.397 13.787 16.357 1.00 86.62 85 GLY A CA 1
ATOM 657 C C . GLY A 1 85 ? 0.231 13.158 15.586 1.00 86.62 85 GLY A C 1
ATOM 658 O O . GLY A 1 85 ? -0.900 13.643 15.630 1.00 86.62 85 GLY A O 1
ATOM 659 N N . ASN A 1 86 ? 0.516 12.070 14.867 1.00 86.94 86 ASN A N 1
ATOM 660 C CA . ASN A 1 86 ? -0.478 11.357 14.065 1.00 86.94 86 ASN A CA 1
ATOM 661 C C . ASN A 1 86 ? -1.371 10.503 14.969 1.00 86.94 86 ASN A C 1
ATOM 663 O O . ASN A 1 86 ? -0.965 9.446 15.447 1.00 86.94 86 ASN A O 1
ATOM 667 N N . THR A 1 87 ? -2.599 10.962 15.196 1.00 92.00 87 THR A N 1
ATOM 668 C CA . THR A 1 87 ? -3.609 10.228 15.972 1.00 92.00 87 THR A CA 1
ATOM 669 C C . THR A 1 87 ? -4.558 9.413 15.100 1.00 92.00 87 THR A C 1
ATOM 671 O O . THR A 1 87 ? -5.373 8.668 15.633 1.00 92.00 87 THR A O 1
ATOM 674 N N . PHE A 1 88 ? -4.465 9.537 13.778 1.00 94.06 88 PHE A N 1
ATOM 675 C CA . PHE A 1 88 ? -5.249 8.764 12.825 1.00 94.06 88 PHE A CA 1
ATOM 676 C C . PHE A 1 88 ? -4.328 7.831 12.043 1.00 94.06 88 PHE A C 1
ATOM 678 O O . PHE A 1 88 ? -3.320 8.274 11.492 1.00 94.06 88 PHE A O 1
ATOM 685 N N . LEU A 1 89 ? -4.689 6.554 12.002 1.00 93.06 89 LEU A N 1
ATOM 686 C CA . LEU A 1 89 ? -4.018 5.519 11.227 1.00 93.06 89 LEU A CA 1
ATOM 687 C C . LEU A 1 89 ? -5.055 4.795 10.375 1.00 93.06 89 LEU A C 1
ATOM 689 O O . LEU A 1 89 ? -6.183 4.576 10.821 1.00 93.06 89 LEU A O 1
ATOM 693 N N . GLN A 1 90 ? -4.668 4.403 9.170 1.00 94.50 90 GLN A N 1
ATOM 694 C CA . GLN A 1 90 ? -5.508 3.633 8.273 1.00 94.50 90 GLN A CA 1
ATOM 695 C C . GLN A 1 90 ? -4.664 2.574 7.575 1.00 94.50 90 GLN A C 1
ATOM 697 O O . GLN A 1 90 ? -3.617 2.897 7.032 1.00 94.50 90 GLN A O 1
ATOM 702 N N . GLU A 1 91 ? -5.163 1.347 7.578 1.00 93.81 91 GLU A N 1
ATOM 703 C CA . GLU A 1 91 ? -4.594 0.200 6.876 1.00 93.81 91 GLU A CA 1
ATOM 704 C C . GLU A 1 91 ? -5.684 -0.457 6.030 1.00 93.81 91 GLU A C 1
ATOM 706 O O . GLU A 1 91 ? -6.878 -0.203 6.227 1.00 93.81 91 GLU A O 1
ATOM 711 N N . GLN A 1 92 ? -5.299 -1.304 5.084 1.00 92.31 92 GLN A N 1
ATOM 712 C CA . GLN A 1 92 ? -6.238 -1.997 4.209 1.00 92.31 92 GLN A CA 1
ATOM 713 C C . GLN A 1 92 ? -5.909 -3.482 4.082 1.00 92.31 92 GLN A C 1
ATOM 715 O O . GLN A 1 92 ? -4.769 -3.892 4.259 1.00 92.31 92 GLN A O 1
ATOM 720 N N . ILE A 1 93 ? -6.941 -4.289 3.836 1.00 90.75 93 ILE A N 1
ATOM 721 C CA . ILE A 1 93 ? -6.827 -5.728 3.570 1.00 90.75 93 ILE A CA 1
ATOM 722 C C . ILE A 1 93 ? -7.755 -6.121 2.422 1.00 90.75 93 ILE A C 1
ATOM 724 O O . ILE A 1 93 ? -8.741 -5.432 2.145 1.00 90.75 93 ILE A O 1
ATOM 728 N N . HIS A 1 94 ? -7.502 -7.268 1.800 1.00 87.50 94 HIS A N 1
ATOM 729 C CA . HIS A 1 94 ? -8.214 -7.694 0.595 1.00 87.50 94 HIS A CA 1
ATOM 730 C C . HIS A 1 94 ? -8.858 -9.051 0.784 1.00 87.50 94 HIS A C 1
ATOM 732 O O . HIS A 1 94 ? -8.421 -9.871 1.590 1.00 87.50 94 HIS A O 1
ATOM 738 N N . ILE A 1 95 ? -9.931 -9.275 0.030 1.00 86.38 95 ILE A N 1
ATOM 739 C CA . ILE A 1 95 ? -10.549 -10.591 -0.068 1.00 86.38 95 ILE A CA 1
ATOM 740 C C . ILE A 1 95 ? -9.792 -11.343 -1.158 1.00 86.38 95 ILE A C 1
ATOM 742 O O . ILE A 1 95 ? -9.705 -10.873 -2.295 1.00 86.38 95 ILE A O 1
ATOM 746 N N . LEU A 1 96 ? -9.241 -12.498 -0.789 1.00 82.75 96 LEU A N 1
ATOM 747 C CA . LEU A 1 96 ? -8.557 -13.384 -1.721 1.00 82.75 96 LEU A CA 1
ATOM 748 C C . LEU A 1 96 ? -9.548 -13.869 -2.782 1.00 82.75 96 LEU A C 1
ATOM 750 O O . LEU A 1 96 ? -10.635 -14.359 -2.465 1.00 82.75 96 LEU A O 1
ATOM 754 N N . LEU A 1 97 ? -9.173 -13.682 -4.041 1.00 79.50 97 LEU A N 1
ATOM 755 C CA . LEU A 1 97 ? -9.941 -14.032 -5.226 1.00 79.50 97 LEU A CA 1
ATOM 756 C C . LEU A 1 97 ? -8.987 -14.687 -6.216 1.00 79.50 97 LEU A C 1
ATOM 758 O O . LEU A 1 97 ? -7.905 -14.162 -6.458 1.00 79.50 97 LEU A O 1
ATOM 762 N N . ASP A 1 98 ? -9.411 -15.807 -6.793 1.00 80.81 98 ASP A N 1
ATOM 763 C CA . ASP A 1 98 ? -8.696 -16.493 -7.873 1.00 80.81 98 ASP A CA 1
ATOM 764 C C . ASP A 1 98 ? -7.235 -16.898 -7.535 1.00 80.81 98 ASP A C 1
ATOM 766 O O . ASP A 1 98 ? -6.396 -16.955 -8.428 1.00 80.81 98 ASP A O 1
ATOM 770 N N . CYS A 1 99 ? -6.938 -17.218 -6.264 1.00 86.19 99 CYS A N 1
ATOM 771 C CA . CYS A 1 99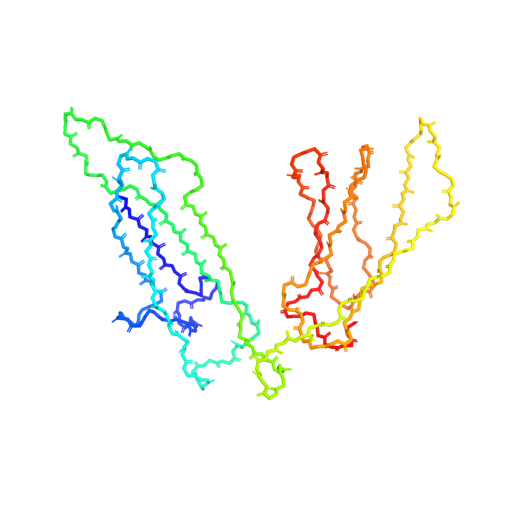 ? -5.617 -17.667 -5.771 1.00 86.19 99 CYS A CA 1
ATOM 772 C C . CYS A 1 99 ? -5.437 -19.205 -5.772 1.00 86.19 99 CYS A C 1
ATOM 774 O O . CYS A 1 99 ? -4.918 -19.765 -4.808 1.00 86.19 99 CYS A O 1
ATOM 776 N N . GLY A 1 100 ? -6.001 -19.915 -6.752 1.00 88.12 100 GLY A N 1
ATOM 777 C CA . GLY A 1 100 ? -5.868 -21.376 -6.831 1.00 88.12 100 GLY A CA 1
ATOM 778 C C . GLY A 1 100 ? -6.516 -22.175 -5.681 1.00 88.12 100 GLY A C 1
ATOM 779 O O . GLY A 1 100 ? -7.415 -21.704 -4.985 1.00 88.12 100 GLY A O 1
ATOM 780 N N . GLU A 1 101 ? -6.099 -23.438 -5.520 1.00 91.19 101 GLU A N 1
ATOM 781 C CA . GLU A 1 101 ? -6.658 -24.373 -4.520 1.00 91.19 101 GLU A CA 1
ATOM 782 C C . GLU A 1 101 ? -6.046 -24.216 -3.119 1.00 91.19 101 GLU A C 1
ATOM 784 O O . GLU A 1 101 ? -6.673 -24.580 -2.120 1.00 91.19 101 GLU A O 1
ATOM 789 N N . ASP A 1 102 ? -4.828 -23.679 -3.026 1.00 91.06 102 ASP A N 1
ATOM 790 C CA . ASP A 1 102 ? -4.132 -23.447 -1.758 1.00 91.06 102 ASP A CA 1
ATOM 791 C C . ASP A 1 102 ? -4.562 -22.137 -1.075 1.00 91.06 102 ASP A C 1
ATOM 793 O O . ASP A 1 102 ? -4.294 -21.955 0.114 1.00 91.06 102 ASP A O 1
ATOM 797 N N . ASN A 1 103 ? -5.323 -21.288 -1.778 1.00 86.44 103 ASN A N 1
ATOM 798 C CA . ASN A 1 103 ? -5.768 -19.966 -1.339 1.00 86.44 103 ASN A CA 1
ATOM 799 C C . ASN A 1 103 ? -4.595 -19.022 -1.025 1.00 86.44 103 ASN A C 1
ATOM 801 O O . ASN A 1 103 ? -4.712 -18.173 -0.139 1.00 86.44 103 ASN A O 1
ATOM 805 N N . ILE A 1 104 ? -3.463 -19.162 -1.721 1.00 88.19 104 ILE A N 1
ATOM 806 C CA . ILE A 1 104 ? -2.289 -18.302 -1.554 1.00 88.19 104 ILE A CA 1
ATOM 807 C C . ILE A 1 104 ? -1.942 -17.699 -2.912 1.00 88.19 104 ILE A C 1
ATOM 809 O O . ILE A 1 104 ? -1.415 -18.388 -3.766 1.00 88.19 104 ILE A O 1
ATOM 813 N N . CYS A 1 105 ? -2.190 -16.398 -3.090 1.00 88.81 105 CYS A N 1
ATOM 814 C CA . CYS A 1 105 ? -1.847 -15.712 -4.336 1.00 88.81 105 CYS A CA 1
ATOM 815 C C . CYS A 1 105 ? -0.324 -15.513 -4.454 1.00 88.81 105 CYS A C 1
ATOM 817 O O . CYS A 1 105 ? 0.261 -14.737 -3.693 1.00 88.81 105 CYS A O 1
ATOM 819 N N . ILE A 1 106 ? 0.308 -16.173 -5.425 1.00 94.44 106 ILE A N 1
ATOM 820 C CA . ILE A 1 106 ? 1.733 -16.052 -5.754 1.00 94.44 106 ILE A CA 1
ATOM 821 C C . ILE A 1 106 ? 1.886 -15.287 -7.084 1.00 94.44 106 ILE A C 1
ATOM 823 O O . ILE A 1 106 ? 1.713 -15.867 -8.162 1.00 94.44 106 ILE A O 1
ATOM 827 N N . PRO A 1 107 ? 2.211 -13.981 -7.046 1.00 94.12 107 PRO A N 1
ATOM 828 C CA . PRO A 1 107 ? 2.422 -13.198 -8.259 1.00 94.12 107 PRO A CA 1
ATOM 829 C C . PRO A 1 107 ? 3.808 -13.445 -8.876 1.00 94.12 107 PRO A C 1
ATOM 831 O O . PRO A 1 107 ? 4.762 -13.792 -8.178 1.00 94.12 107 PRO A O 1
ATOM 834 N N . ASP A 1 108 ? 3.935 -13.183 -10.178 1.00 96.31 108 ASP A N 1
ATOM 835 C CA . ASP A 1 108 ? 5.211 -13.163 -10.910 1.00 96.31 108 ASP A CA 1
ATOM 836 C C . ASP A 1 108 ? 5.358 -11.803 -11.603 1.00 96.31 108 ASP A C 1
ATOM 838 O O . ASP A 1 108 ? 5.036 -11.635 -12.783 1.00 96.31 108 ASP A O 1
ATOM 842 N N . LEU A 1 109 ? 5.771 -10.804 -10.816 1.00 96.25 109 LEU A N 1
ATOM 843 C CA . LEU A 1 109 ? 5.933 -9.425 -11.267 1.00 96.25 109 LEU A CA 1
ATOM 844 C C . LEU A 1 109 ? 7.220 -9.269 -12.081 1.00 96.25 109 LEU A C 1
ATOM 846 O O . LEU A 1 109 ? 8.325 -9.514 -11.596 1.00 96.25 109 LEU A O 1
ATOM 850 N N . GLN A 1 110 ? 7.069 -8.785 -13.307 1.00 96.75 110 GLN A N 1
ATOM 851 C CA . GLN A 1 110 ? 8.146 -8.525 -14.250 1.00 96.75 110 GLN A CA 1
ATOM 852 C C . GLN A 1 110 ? 8.240 -7.022 -14.498 1.00 96.75 110 GLN A C 1
ATOM 854 O O . GLN A 1 110 ? 7.227 -6.357 -14.691 1.00 96.75 110 GLN A O 1
ATOM 859 N N . LEU A 1 111 ? 9.459 -6.482 -14.516 1.00 95.44 111 LEU A N 1
ATOM 860 C CA . LEU A 1 111 ? 9.692 -5.065 -14.775 1.00 95.44 111 LEU A CA 1
ATOM 861 C C . LEU A 1 111 ? 10.856 -4.884 -15.744 1.00 95.44 111 LEU A C 1
ATOM 863 O O . LEU A 1 111 ? 11.959 -5.385 -15.520 1.00 95.44 111 LEU A O 1
ATOM 867 N N . LYS A 1 112 ? 10.624 -4.111 -16.800 1.00 95.19 112 LYS A N 1
ATOM 868 C CA . LYS A 1 112 ? 11.652 -3.631 -17.723 1.00 95.19 112 LYS A CA 1
ATOM 869 C C . LYS A 1 112 ? 11.599 -2.115 -17.775 1.00 95.19 112 LYS A C 1
ATOM 871 O O . LYS A 1 112 ? 10.531 -1.515 -17.745 1.00 95.19 112 LYS A O 1
ATOM 876 N N . ALA A 1 113 ? 12.766 -1.496 -17.873 1.00 93.56 113 ALA A N 1
ATOM 877 C CA . ALA A 1 113 ? 12.888 -0.054 -17.997 1.00 93.56 113 ALA A CA 1
ATOM 878 C C . ALA A 1 113 ? 13.806 0.276 -19.169 1.00 93.56 113 ALA A C 1
ATOM 880 O O . ALA A 1 113 ? 14.908 -0.261 -19.277 1.00 93.56 113 ALA A O 1
ATOM 881 N N . ASN A 1 114 ? 13.350 1.177 -20.030 1.00 91.69 114 ASN A N 1
ATOM 882 C CA . ASN A 1 114 ? 14.107 1.687 -21.162 1.00 91.69 114 ASN A CA 1
ATOM 883 C C . ASN A 1 114 ? 14.100 3.215 -21.116 1.00 91.69 114 ASN A C 1
ATOM 885 O O . ASN A 1 114 ? 13.119 3.830 -20.709 1.00 91.69 114 ASN A O 1
ATOM 889 N N . TRP A 1 115 ? 15.181 3.840 -21.559 1.00 88.81 115 TRP A N 1
ATOM 890 C CA . TRP A 1 115 ? 15.303 5.294 -21.627 1.00 88.81 115 TRP A CA 1
ATOM 891 C C . TRP A 1 115 ? 15.973 5.695 -22.940 1.00 88.81 115 TRP A C 1
ATOM 893 O O . TRP A 1 115 ? 16.603 4.866 -23.608 1.00 88.81 115 TRP A O 1
ATOM 903 N N . GLY A 1 116 ? 15.781 6.953 -23.337 1.00 81.69 116 GLY A N 1
ATOM 904 C CA . GLY A 1 116 ? 16.378 7.501 -24.552 1.00 81.69 116 GLY A CA 1
ATOM 905 C C . GLY A 1 116 ? 17.907 7.399 -24.549 1.00 81.69 116 GLY A C 1
ATOM 906 O O . GLY A 1 116 ? 18.544 7.362 -23.501 1.00 81.69 116 GLY A O 1
ATOM 907 N N . LYS A 1 117 ? 18.507 7.366 -25.743 1.00 78.00 117 LYS A N 1
ATOM 908 C CA . LYS A 1 117 ? 19.973 7.376 -25.912 1.00 78.00 117 LYS A CA 1
ATOM 909 C C . LYS A 1 117 ? 20.567 8.786 -25.885 1.00 78.00 117 LYS A C 1
ATOM 911 O O . LYS A 1 117 ? 21.766 8.940 -26.117 1.00 78.00 117 LYS A O 1
ATOM 916 N N . ASP A 1 118 ? 19.735 9.796 -25.656 1.00 84.69 118 ASP A N 1
ATOM 917 C CA . ASP A 1 118 ? 20.160 11.185 -25.691 1.00 84.69 118 ASP A CA 1
ATOM 918 C C . ASP A 1 118 ? 21.092 11.479 -24.507 1.00 84.69 118 ASP A C 1
ATOM 920 O O . ASP A 1 118 ? 20.797 11.105 -23.368 1.00 84.69 118 ASP A O 1
ATOM 924 N N . PRO A 1 119 ? 22.251 12.106 -24.757 1.00 86.69 119 PRO A N 1
ATOM 925 C CA . PRO A 1 119 ? 23.210 12.388 -23.705 1.00 86.69 119 PRO A CA 1
ATOM 926 C C . PRO A 1 119 ? 22.670 13.455 -22.750 1.00 86.69 119 PRO A C 1
ATOM 928 O O . PRO A 1 119 ? 22.105 14.461 -23.177 1.00 86.69 119 PRO A O 1
ATOM 931 N N . LEU A 1 120 ? 22.926 13.271 -21.454 1.00 90.50 120 LEU A N 1
ATOM 932 C CA . LEU A 1 120 ? 22.652 14.291 -20.445 1.00 90.50 120 LEU A CA 1
ATOM 933 C C . LEU A 1 120 ? 23.746 15.360 -20.476 1.00 90.50 120 LEU A C 1
ATOM 935 O O . LEU A 1 120 ? 24.931 15.060 -20.310 1.00 90.50 120 LEU A O 1
ATOM 939 N N . VAL A 1 121 ? 23.351 16.615 -20.670 1.00 91.69 121 VAL A N 1
ATOM 940 C CA . VAL A 1 121 ? 24.270 17.754 -20.738 1.00 91.69 121 VAL A CA 1
ATOM 941 C C . VAL A 1 121 ? 24.426 18.371 -19.351 1.00 91.69 121 VAL A C 1
ATOM 943 O O . VAL A 1 121 ? 23.464 18.849 -18.752 1.00 91.69 121 VAL A O 1
ATOM 946 N N . ILE A 1 122 ? 25.656 18.386 -18.836 1.00 91.62 122 ILE A N 1
ATOM 947 C CA . ILE A 1 122 ? 25.971 18.980 -17.532 1.00 91.62 122 ILE A CA 1
ATOM 948 C C . ILE A 1 122 ? 25.775 20.500 -17.595 1.00 91.62 122 ILE A C 1
ATOM 950 O O . ILE A 1 122 ? 26.322 21.164 -18.473 1.00 91.62 122 ILE A O 1
ATOM 954 N N . GLY A 1 123 ? 25.033 21.049 -16.630 1.00 91.19 123 GLY A N 1
ATOM 955 C CA . GLY A 1 123 ? 24.758 22.487 -16.526 1.00 91.19 123 GLY A CA 1
ATOM 956 C C . GLY A 1 123 ? 23.545 22.970 -17.326 1.00 91.19 123 GLY A C 1
ATOM 957 O O . GLY A 1 123 ? 23.280 24.169 -17.332 1.00 91.19 123 GLY A O 1
ATOM 958 N N . ALA A 1 124 ? 22.813 22.061 -17.974 1.00 90.31 124 ALA A N 1
ATOM 959 C CA . ALA A 1 124 ? 21.543 22.341 -18.634 1.00 90.31 124 ALA A CA 1
ATOM 960 C C . ALA A 1 124 ? 20.386 21.596 -17.950 1.00 90.31 124 ALA A C 1
ATOM 962 O O . ALA A 1 124 ? 20.594 20.571 -17.294 1.00 90.31 124 ALA A O 1
ATOM 963 N N . ASP A 1 125 ? 19.165 22.085 -18.161 1.00 90.44 125 ASP A N 1
ATOM 964 C CA . ASP A 1 125 ? 17.950 21.374 -17.770 1.00 90.44 125 ASP A CA 1
ATOM 965 C C . ASP A 1 125 ? 17.711 20.224 -18.754 1.00 90.44 125 ASP A C 1
ATOM 967 O O . ASP A 1 125 ? 17.457 20.438 -19.941 1.00 90.44 125 ASP A O 1
ATOM 971 N N . ASN A 1 126 ? 17.829 18.989 -18.264 1.00 90.75 126 ASN A N 1
ATOM 972 C CA . ASN A 1 126 ? 17.620 17.788 -19.066 1.00 90.75 126 ASN A CA 1
ATOM 973 C C . ASN A 1 126 ? 16.211 17.238 -18.823 1.00 90.75 126 ASN A C 1
ATOM 975 O O . ASN A 1 126 ? 15.783 17.104 -17.677 1.00 90.75 126 ASN A O 1
ATOM 979 N N . LEU A 1 127 ? 15.516 16.857 -19.896 1.00 90.19 127 LEU A N 1
ATOM 980 C CA . LEU A 1 127 ? 14.253 16.125 -19.824 1.00 90.19 127 LEU A CA 1
ATOM 981 C C . LEU A 1 127 ? 14.509 14.661 -20.169 1.00 90.19 127 LEU A C 1
ATOM 983 O O . LEU A 1 127 ? 14.954 14.352 -21.272 1.00 90.19 127 LEU A O 1
ATOM 987 N N . VAL A 1 128 ? 14.224 13.764 -19.225 1.00 89.81 128 VAL A N 1
ATOM 988 C CA . VAL A 1 128 ? 14.433 12.323 -19.393 1.00 89.81 128 VAL A CA 1
ATOM 989 C C . VAL A 1 128 ? 13.096 11.611 -19.327 1.00 89.81 128 VAL A C 1
ATOM 991 O O . VAL A 1 128 ? 12.403 11.665 -18.314 1.00 89.81 128 VAL A O 1
ATOM 994 N N . GLN A 1 129 ? 12.753 10.911 -20.404 1.00 90.31 129 GLN A N 1
ATOM 995 C CA . GLN A 1 129 ? 11.607 10.016 -20.432 1.00 90.31 129 GLN A CA 1
ATOM 996 C C . GLN A 1 129 ? 12.085 8.577 -20.235 1.00 90.31 129 GLN A C 1
ATOM 998 O O . GLN A 1 129 ? 12.899 8.069 -21.010 1.00 90.31 129 GLN A O 1
ATOM 1003 N N . ILE A 1 130 ? 11.565 7.932 -19.193 1.00 90.81 130 ILE A N 1
ATOM 1004 C CA . ILE A 1 130 ? 11.793 6.516 -18.909 1.00 90.81 130 ILE A CA 1
ATOM 1005 C C . ILE A 1 130 ? 10.490 5.777 -19.198 1.00 90.81 130 ILE A C 1
ATOM 1007 O O . ILE A 1 130 ? 9.435 6.139 -18.681 1.00 90.81 130 ILE A O 1
ATOM 1011 N N . HIS A 1 131 ? 10.570 4.763 -20.049 1.00 91.81 131 HIS A N 1
ATOM 1012 C CA . HIS A 1 131 ? 9.474 3.859 -20.346 1.00 91.81 131 HIS A CA 1
ATOM 1013 C C . HIS A 1 131 ? 9.605 2.619 -19.466 1.00 91.81 131 HIS A C 1
ATOM 1015 O O . HIS A 1 131 ? 10.609 1.906 -19.545 1.00 91.81 131 HIS A O 1
ATOM 1021 N N . PHE A 1 132 ? 8.594 2.385 -18.636 1.00 91.88 132 PHE A N 1
ATOM 1022 C CA . PHE A 1 132 ? 8.484 1.204 -17.793 1.00 91.88 132 PHE A CA 1
ATOM 1023 C C . PHE A 1 132 ? 7.453 0.253 -18.394 1.00 91.88 132 PHE A C 1
ATOM 1025 O O . PHE A 1 132 ? 6.336 0.664 -18.692 1.00 91.88 132 PHE A O 1
ATOM 1032 N N . ASP A 1 133 ? 7.849 -1.003 -18.542 1.00 92.00 133 ASP A N 1
ATOM 1033 C CA . ASP A 1 133 ? 7.007 -2.120 -18.956 1.00 92.00 133 ASP A CA 1
ATOM 1034 C C . ASP A 1 133 ? 6.911 -3.063 -17.752 1.00 92.00 133 ASP A C 1
ATOM 1036 O O . ASP A 1 133 ? 7.899 -3.699 -17.368 1.00 92.00 133 ASP A O 1
ATOM 1040 N N . ALA A 1 134 ? 5.757 -3.031 -17.090 1.00 92.75 134 ALA A N 1
ATOM 1041 C CA . ALA A 1 134 ? 5.462 -3.809 -15.898 1.00 92.75 134 ALA A CA 1
ATOM 1042 C C . ALA A 1 134 ? 4.372 -4.823 -16.240 1.00 92.75 134 ALA A C 1
ATOM 1044 O O . ALA A 1 134 ? 3.313 -4.427 -16.716 1.00 92.75 134 ALA A O 1
ATOM 1045 N N . GLY A 1 135 ? 4.624 -6.099 -15.963 1.00 93.44 135 GLY A N 1
ATOM 1046 C CA . GLY A 1 135 ? 3.680 -7.180 -16.233 1.00 93.44 135 GLY A CA 1
ATOM 1047 C C . GLY A 1 135 ? 3.580 -8.157 -15.070 1.00 93.44 135 GLY A C 1
ATOM 1048 O O . GLY A 1 135 ? 4.453 -8.195 -14.200 1.00 93.44 135 GLY A O 1
ATOM 1049 N N . ASN A 1 136 ? 2.519 -8.959 -15.057 1.00 94.75 136 ASN A N 1
ATOM 1050 C CA . ASN A 1 136 ? 2.329 -10.015 -14.062 1.00 94.75 136 ASN A CA 1
ATOM 1051 C C . ASN A 1 136 ? 2.008 -11.351 -14.742 1.00 94.75 136 ASN A C 1
ATOM 1053 O O . ASN A 1 136 ? 0.941 -11.510 -15.331 1.00 94.75 136 ASN A O 1
ATOM 1057 N N . LEU A 1 137 ? 2.916 -12.322 -14.641 1.00 95.25 137 LEU A N 1
ATOM 1058 C CA . LEU A 1 137 ? 2.751 -13.658 -15.232 1.00 95.25 137 LEU A CA 1
ATOM 1059 C C . LEU A 1 137 ? 2.197 -14.699 -14.240 1.00 95.25 137 LEU A C 1
ATOM 1061 O O . LEU A 1 137 ? 1.960 -15.846 -14.621 1.00 95.25 137 LEU A O 1
ATOM 1065 N N . GLY A 1 138 ? 1.999 -14.304 -12.980 1.00 92.81 138 GLY A N 1
ATOM 1066 C CA . GLY A 1 138 ? 1.519 -15.154 -11.891 1.00 92.81 138 GLY A CA 1
ATOM 1067 C C . GLY A 1 138 ? 0.078 -14.841 -11.502 1.00 92.81 138 GLY A C 1
ATOM 1068 O O . GLY A 1 138 ? -0.712 -14.348 -12.303 1.00 92.81 138 GLY A O 1
ATOM 1069 N N . GLU A 1 139 ? -0.295 -15.144 -10.263 1.00 92.75 139 GLU A N 1
ATOM 1070 C CA . GLU A 1 139 ? -1.626 -14.832 -9.728 1.00 92.75 139 GLU A CA 1
ATOM 1071 C C . GLU A 1 139 ? -1.773 -13.339 -9.386 1.00 92.75 139 GLU A C 1
ATOM 1073 O O . GLU A 1 139 ? -0.836 -12.554 -9.532 1.00 92.75 139 GLU A O 1
ATOM 1078 N N . GLY A 1 140 ? -2.965 -12.910 -8.959 1.00 89.00 140 GLY A N 1
ATOM 1079 C CA . GLY A 1 140 ? -3.248 -11.499 -8.685 1.00 89.00 140 GLY A CA 1
ATOM 1080 C C . GLY A 1 140 ? -2.308 -10.882 -7.639 1.00 89.00 140 GLY A C 1
ATOM 1081 O O . GLY A 1 140 ? -2.216 -11.368 -6.514 1.00 89.00 140 GLY A O 1
ATOM 1082 N N . ALA A 1 141 ? -1.654 -9.772 -7.991 1.00 90.12 141 ALA A N 1
ATOM 1083 C CA . ALA A 1 141 ? -0.820 -9.002 -7.070 1.00 90.12 141 ALA A CA 1
ATOM 1084 C C . ALA A 1 141 ? -1.628 -7.851 -6.454 1.00 90.12 141 ALA A C 1
ATOM 1086 O O . ALA A 1 141 ? -1.926 -6.863 -7.126 1.00 90.12 141 ALA A O 1
ATOM 1087 N N . TYR A 1 142 ? -2.015 -7.977 -5.187 1.00 87.38 142 TYR A N 1
ATOM 1088 C CA . TYR A 1 142 ? -2.712 -6.916 -4.454 1.00 87.38 142 TYR A CA 1
ATOM 1089 C C . TYR A 1 142 ? -1.761 -5.769 -4.112 1.00 87.38 142 TYR A C 1
ATOM 1091 O O . TYR A 1 142 ? -0.601 -6.011 -3.793 1.00 87.38 14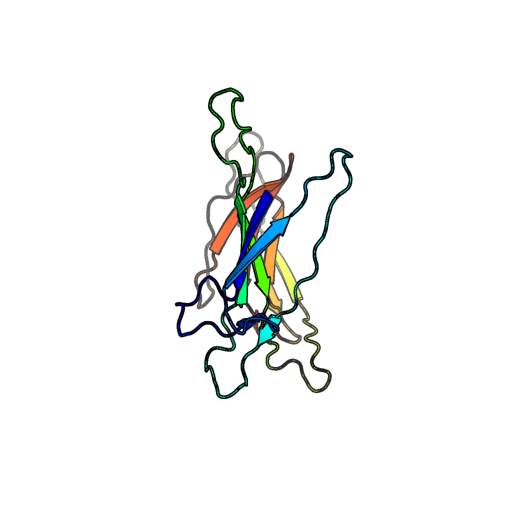2 TYR A O 1
ATOM 1099 N N . GLU A 1 143 ? -2.265 -4.533 -4.176 1.00 86.69 143 GLU A N 1
ATOM 1100 C CA . GLU A 1 143 ? -1.472 -3.317 -3.924 1.00 86.69 143 GLU A CA 1
ATOM 1101 C C . GLU A 1 143 ? -0.172 -3.253 -4.747 1.00 86.69 143 GLU A C 1
ATOM 1103 O O . GLU A 1 143 ? 0.889 -2.881 -4.247 1.00 86.69 143 GLU A O 1
ATOM 1108 N N . ALA A 1 144 ? -0.238 -3.645 -6.022 1.00 90.06 144 ALA A N 1
ATOM 1109 C CA . ALA A 1 144 ? 0.921 -3.597 -6.896 1.00 90.06 144 ALA A CA 1
ATOM 1110 C C . ALA A 1 144 ? 1.307 -2.136 -7.172 1.00 90.06 144 ALA A C 1
ATOM 1112 O O . ALA A 1 144 ? 0.512 -1.355 -7.703 1.00 90.06 144 ALA A O 1
ATOM 1113 N N . GLU A 1 145 ? 2.545 -1.779 -6.842 1.00 92.81 145 GLU A N 1
ATOM 1114 C CA . GLU A 1 145 ? 3.098 -0.441 -7.030 1.00 92.81 145 GLU A CA 1
ATOM 1115 C C . GLU A 1 145 ? 4.441 -0.499 -7.771 1.00 92.81 145 GLU A C 1
ATOM 1117 O O . GLU A 1 145 ? 5.270 -1.377 -7.532 1.00 92.81 145 GLU A O 1
ATOM 1122 N N . LEU A 1 146 ? 4.695 0.486 -8.635 1.00 92.62 146 LEU A N 1
ATOM 1123 C CA . LEU A 1 146 ? 6.016 0.758 -9.197 1.00 92.62 146 LEU A CA 1
ATOM 1124 C C . LEU A 1 146 ? 6.729 1.796 -8.336 1.00 92.62 146 LEU A C 1
ATOM 1126 O O . LEU A 1 146 ? 6.220 2.899 -8.127 1.00 92.62 146 LEU A O 1
ATOM 1130 N N . HIS A 1 147 ? 7.927 1.454 -7.871 1.00 93.38 147 HIS A N 1
ATOM 1131 C CA . HIS A 1 147 ? 8.767 2.316 -7.042 1.00 93.38 147 HIS A CA 1
ATOM 1132 C C . HIS A 1 147 ? 9.976 2.786 -7.856 1.00 93.38 147 HIS A C 1
ATOM 1134 O O . HIS A 1 147 ? 10.885 2.006 -8.138 1.00 93.38 147 HIS A O 1
ATOM 1140 N N . ALA A 1 148 ? 9.995 4.062 -8.241 1.00 92.19 148 ALA A N 1
ATOM 1141 C CA . ALA A 1 148 ? 11.086 4.665 -9.004 1.00 92.19 148 ALA A CA 1
ATOM 1142 C C . ALA A 1 148 ? 11.889 5.641 -8.134 1.00 92.19 148 ALA A C 1
ATOM 1144 O O . ALA A 1 148 ? 11.431 6.742 -7.820 1.00 92.19 148 ALA A O 1
ATOM 1145 N N . THR A 1 149 ? 13.099 5.241 -7.746 1.00 92.44 149 THR A N 1
ATOM 1146 C CA . THR A 1 149 ? 14.022 6.086 -6.975 1.00 92.44 149 THR A CA 1
ATOM 1147 C C . THR A 1 149 ? 14.746 7.060 -7.899 1.00 92.44 149 THR A C 1
ATOM 1149 O O . THR A 1 149 ? 15.426 6.644 -8.838 1.00 92.44 149 THR A O 1
ATOM 1152 N N . LEU A 1 150 ? 14.625 8.355 -7.622 1.00 90.56 150 LEU A N 1
ATOM 1153 C CA . LEU A 1 150 ? 15.247 9.411 -8.410 1.00 90.56 150 LEU A CA 1
ATOM 1154 C C . LEU A 1 150 ? 16.664 9.716 -7.897 1.00 90.56 150 LEU A C 1
ATOM 1156 O O . LEU A 1 150 ? 16.887 9.761 -6.682 1.00 90.56 150 LEU A O 1
ATOM 1160 N N . PRO A 1 151 ? 17.639 9.944 -8.797 1.00 89.56 151 PRO A N 1
ATOM 1161 C CA . PRO A 1 151 ? 18.956 10.419 -8.399 1.00 89.56 151 PRO A CA 1
ATOM 1162 C C . PRO A 1 151 ? 18.893 11.874 -7.898 1.00 89.56 151 PRO A C 1
ATOM 1164 O O . PRO A 1 151 ? 17.973 12.615 -8.255 1.00 89.56 151 PRO A O 1
ATOM 1167 N N . PRO A 1 152 ? 19.890 12.329 -7.119 1.00 87.69 152 PRO A N 1
ATOM 1168 C CA . PRO A 1 152 ? 19.960 13.718 -6.676 1.00 87.69 152 PRO A CA 1
ATOM 1169 C C . PRO A 1 152 ? 19.893 14.706 -7.849 1.00 87.69 152 PRO A C 1
ATOM 1171 O O . PRO A 1 152 ? 20.633 14.571 -8.823 1.00 87.69 152 PRO A O 1
ATOM 1174 N N . GLY A 1 153 ? 19.023 15.712 -7.736 1.00 86.12 153 GLY A N 1
ATOM 1175 C CA . GLY A 1 153 ? 18.819 16.736 -8.767 1.00 86.12 153 GLY A CA 1
ATOM 1176 C C . GLY A 1 153 ? 17.853 16.347 -9.891 1.00 86.12 153 GLY A C 1
ATOM 1177 O O . GLY A 1 153 ? 17.623 17.161 -10.781 1.00 86.12 153 GLY A O 1
ATOM 1178 N N . ALA A 1 154 ? 17.274 15.142 -9.864 1.00 89.81 154 ALA A N 1
ATOM 1179 C CA . ALA A 1 154 ? 16.175 14.767 -10.748 1.00 89.81 154 ALA A CA 1
ATOM 1180 C C . ALA A 1 154 ? 14.829 14.947 -10.041 1.00 89.81 154 ALA A C 1
ATOM 1182 O O . ALA A 1 154 ? 14.691 14.588 -8.876 1.00 89.81 154 ALA A O 1
ATOM 1183 N N . HIS A 1 155 ? 13.829 15.442 -10.769 1.00 90.00 155 HIS A N 1
ATOM 1184 C CA . HIS A 1 155 ? 12.489 15.675 -10.239 1.00 90.00 155 HIS A CA 1
ATOM 1185 C C . HIS A 1 155 ? 11.423 15.064 -11.145 1.00 90.00 155 HIS A C 1
ATOM 1187 O O . HIS A 1 155 ? 11.494 15.149 -12.372 1.00 90.00 155 HIS A O 1
ATOM 1193 N N . TYR A 1 156 ? 10.412 14.458 -10.525 1.00 92.00 156 TYR A N 1
ATOM 1194 C CA . TYR A 1 156 ? 9.261 13.915 -11.236 1.00 92.00 156 TYR A CA 1
ATOM 1195 C C . TYR A 1 156 ? 8.414 15.030 -11.853 1.00 92.00 156 TYR A C 1
ATOM 1197 O O . TYR A 1 156 ? 8.065 15.998 -11.177 1.00 92.00 156 TYR A O 1
ATOM 1205 N N . MET A 1 157 ? 8.043 14.859 -13.123 1.00 90.81 157 MET A N 1
ATOM 1206 C CA . MET A 1 157 ? 7.160 15.788 -13.829 1.00 90.81 157 MET A CA 1
ATOM 1207 C C . MET A 1 157 ? 5.752 15.225 -13.998 1.00 90.81 157 MET A C 1
ATOM 1209 O O . MET A 1 157 ? 4.786 15.802 -13.506 1.00 90.81 157 MET A O 1
ATOM 1213 N N . GLN A 1 158 ? 5.625 14.120 -14.730 1.00 89.19 158 GLN A N 1
ATOM 1214 C CA . GLN A 1 158 ? 4.341 13.518 -15.068 1.00 89.19 158 GLN A CA 1
ATOM 1215 C C . GLN A 1 158 ? 4.515 12.070 -15.519 1.00 89.19 158 GLN A C 1
ATOM 1217 O O . GLN A 1 158 ? 5.606 11.661 -15.918 1.00 89.19 158 GLN A O 1
ATOM 1222 N N . ILE A 1 159 ? 3.405 11.338 -15.527 1.00 88.38 159 ILE A N 1
ATOM 1223 C CA . ILE A 1 159 ? 3.273 10.048 -16.188 1.00 88.38 159 ILE A CA 1
ATOM 1224 C C . ILE A 1 159 ? 2.511 10.222 -17.501 1.00 88.38 159 ILE A C 1
ATOM 1226 O O . ILE A 1 159 ? 1.521 10.952 -17.573 1.00 88.38 159 ILE A O 1
ATOM 1230 N N . LEU A 1 160 ? 2.988 9.540 -18.538 1.00 81.12 160 LEU A N 1
ATOM 1231 C CA . LEU A 1 160 ? 2.324 9.414 -19.829 1.00 81.12 160 LEU A CA 1
ATOM 1232 C C . LEU A 1 160 ? 1.869 7.957 -19.933 1.00 81.12 160 LEU A C 1
ATOM 1234 O O . LEU A 1 160 ? 2.704 7.064 -20.041 1.00 81.12 160 LEU A O 1
ATOM 1238 N N . GLY A 1 161 ? 0.569 7.711 -19.775 1.00 67.00 161 GLY A N 1
ATOM 1239 C CA . GLY A 1 161 ? 0.014 6.358 -19.763 1.00 67.00 161 GLY A CA 1
ATOM 1240 C C . GLY A 1 161 ? -0.473 5.927 -21.144 1.00 67.00 161 GLY A C 1
ATOM 1241 O O . GLY A 1 161 ? -1.211 6.671 -21.786 1.00 67.00 161 GLY A O 1
ATOM 1242 N N . GLU A 1 162 ? -0.099 4.716 -21.557 1.00 63.81 162 GLU A N 1
ATOM 1243 C CA . GLU A 1 162 ? -0.738 3.972 -22.659 1.00 63.81 162 GLU A CA 1
ATOM 1244 C C . GLU A 1 162 ? -1.687 2.870 -22.144 1.00 63.81 162 GLU A C 1
ATOM 1246 O O . GLU A 1 162 ? -2.326 2.183 -22.935 1.00 63.81 162 GLU A O 1
ATOM 1251 N N . ALA A 1 163 ? -1.796 2.701 -20.821 1.00 64.88 163 ALA A N 1
ATOM 1252 C CA . ALA A 1 163 ? -2.693 1.731 -20.198 1.00 64.88 163 ALA A CA 1
ATOM 1253 C C . ALA A 1 163 ? -4.172 2.138 -20.349 1.00 64.88 163 ALA A C 1
ATOM 1255 O O . ALA A 1 163 ? -4.499 3.327 -20.371 1.00 64.88 163 ALA A O 1
ATOM 1256 N N . GLU A 1 164 ? -5.074 1.147 -20.410 1.00 61.47 164 GLU A N 1
ATOM 1257 C CA . GLU A 1 164 ? -6.530 1.379 -20.472 1.00 61.47 164 GLU A CA 1
ATOM 1258 C C . GLU A 1 164 ? -7.049 2.159 -19.250 1.00 61.47 164 GLU A C 1
ATOM 1260 O O . GLU A 1 164 ? -8.008 2.927 -19.359 1.00 61.47 164 GLU A O 1
ATOM 1265 N N . GLU A 1 165 ? -6.385 2.014 -18.098 1.00 66.75 165 GLU A N 1
ATOM 1266 C CA . GLU A 1 165 ? -6.672 2.752 -16.870 1.00 66.75 165 GLU A CA 1
ATOM 1267 C C . GLU A 1 165 ? -5.599 3.810 -16.574 1.00 66.75 165 GLU A C 1
ATOM 1269 O O . GLU A 1 165 ? -4.402 3.637 -16.815 1.00 66.75 165 GLU A O 1
ATOM 1274 N N . LYS A 1 166 ? -6.036 4.949 -16.026 1.00 76.56 166 LYS A N 1
ATOM 1275 C CA . LYS A 1 166 ? -5.145 6.060 -15.686 1.00 76.56 166 LYS A CA 1
ATOM 1276 C C . LYS A 1 166 ? -4.288 5.697 -14.469 1.00 76.56 166 LYS A C 1
ATOM 1278 O O . LYS A 1 166 ? -4.789 5.703 -13.349 1.00 76.56 166 LYS A O 1
ATOM 1283 N N . ILE A 1 167 ? -2.991 5.487 -14.688 1.00 86.31 167 ILE A N 1
ATOM 1284 C CA . ILE A 1 167 ? -2.011 5.245 -13.619 1.00 86.31 167 ILE A CA 1
ATOM 1285 C C . ILE A 1 167 ? -1.841 6.510 -12.761 1.00 86.31 167 ILE A C 1
ATOM 1287 O O . ILE A 1 167 ? -1.605 7.608 -13.281 1.00 86.31 167 ILE A O 1
ATOM 1291 N N . LEU A 1 168 ? -1.949 6.357 -11.439 1.00 88.25 168 LEU A N 1
ATOM 1292 C CA . LEU A 1 168 ? -1.717 7.421 -10.463 1.00 88.25 168 LEU A CA 1
ATOM 1293 C C . LEU A 1 168 ? -0.305 7.305 -9.888 1.00 88.25 168 LEU A C 1
ATOM 1295 O O . LEU A 1 168 ? 0.036 6.286 -9.302 1.00 88.25 168 LEU A O 1
ATOM 1299 N N . CYS A 1 169 ? 0.490 8.371 -10.004 1.00 90.69 169 CYS A N 1
ATOM 1300 C CA . CYS A 1 169 ? 1.829 8.450 -9.422 1.00 90.69 169 CYS A CA 1
ATOM 1301 C C . CYS A 1 169 ? 1.931 9.591 -8.412 1.00 90.69 169 CYS A C 1
ATOM 1303 O O . CYS A 1 169 ? 1.528 10.721 -8.700 1.00 90.69 169 CYS A O 1
ATOM 1305 N N . THR A 1 170 ? 2.528 9.316 -7.254 1.00 91.31 170 THR A N 1
ATOM 1306 C CA . THR A 1 170 ? 2.775 10.297 -6.196 1.00 91.31 170 THR A CA 1
ATOM 1307 C C . THR A 1 170 ? 4.261 10.350 -5.830 1.00 91.31 170 THR A C 1
ATOM 1309 O O . THR A 1 170 ? 4.848 9.322 -5.484 1.00 91.31 170 THR A O 1
ATOM 1312 N N . PRO A 1 171 ? 4.902 11.534 -5.886 1.00 90.31 171 PRO A N 1
ATOM 1313 C CA . PRO A 1 171 ? 6.246 11.698 -5.357 1.00 90.31 171 PRO A CA 1
ATOM 1314 C C . PRO A 1 171 ? 6.206 11.662 -3.823 1.00 90.31 171 PRO A C 1
ATOM 1316 O O . PRO A 1 171 ? 5.403 12.342 -3.183 1.00 90.31 171 PRO A O 1
ATOM 1319 N N . ARG A 1 172 ? 7.093 10.869 -3.227 1.00 85.94 172 ARG A N 1
ATOM 1320 C CA . ARG A 1 172 ? 7.307 10.730 -1.789 1.00 85.94 172 ARG A CA 1
ATOM 1321 C C . ARG A 1 172 ? 8.762 11.050 -1.472 1.00 85.94 172 ARG A C 1
ATOM 1323 O O . ARG A 1 172 ? 9.677 10.642 -2.181 1.00 85.94 172 ARG A O 1
ATOM 1330 N N . LYS A 1 173 ? 8.982 11.760 -0.370 1.00 79.56 173 LYS A N 1
ATOM 1331 C CA . LYS A 1 173 ? 10.325 12.007 0.152 1.00 79.56 173 LYS A CA 1
ATOM 1332 C C . LYS A 1 173 ? 10.539 11.127 1.374 1.00 79.56 173 LYS A C 1
ATOM 1334 O O . LYS A 1 173 ? 9.914 11.349 2.408 1.00 79.56 173 LYS A O 1
ATOM 1339 N N . ALA A 1 174 ? 11.389 10.118 1.235 1.00 67.50 174 ALA A N 1
ATOM 1340 C CA . ALA A 1 174 ? 11.823 9.280 2.342 1.00 67.50 174 ALA A CA 1
ATOM 1341 C C . ALA A 1 174 ? 13.301 9.592 2.592 1.00 67.50 174 ALA A C 1
ATOM 1343 O O . ALA A 1 174 ? 14.165 9.180 1.820 1.00 67.50 174 ALA A O 1
ATOM 1344 N N . ASN A 1 175 ? 13.587 10.351 3.654 1.00 73.38 175 ASN A N 1
ATOM 1345 C CA . ASN A 1 175 ? 14.926 10.866 3.967 1.00 73.38 175 ASN A CA 1
ATOM 1346 C C . ASN A 1 175 ? 15.491 11.769 2.841 1.00 73.38 175 ASN A C 1
ATOM 1348 O O . ASN A 1 175 ? 14.807 12.696 2.400 1.00 73.38 175 ASN A O 1
ATOM 1352 N N . ASP A 1 176 ? 16.722 11.497 2.389 1.00 68.00 176 ASP A N 1
ATOM 1353 C CA . ASP A 1 176 ? 17.413 12.185 1.283 1.00 68.00 176 ASP A CA 1
ATOM 1354 C C . ASP A 1 176 ? 17.134 11.565 -0.100 1.00 68.00 176 ASP A C 1
ATOM 1356 O O . ASP A 1 176 ? 17.653 12.039 -1.109 1.00 68.00 176 ASP A O 1
ATOM 1360 N N . THR A 1 177 ? 16.311 10.516 -0.172 1.00 72.88 177 THR A N 1
ATOM 1361 C CA . THR A 1 177 ? 15.912 9.872 -1.431 1.00 72.88 177 THR A CA 1
ATOM 1362 C C . THR A 1 177 ? 14.538 10.356 -1.888 1.00 72.88 177 THR A C 1
ATOM 1364 O O . THR A 1 177 ? 13.547 10.249 -1.159 1.00 72.88 177 THR A O 1
ATOM 1367 N N . GLU A 1 178 ? 14.478 10.886 -3.111 1.00 85.88 178 GLU A N 1
ATOM 1368 C CA . GLU A 1 178 ? 13.224 11.179 -3.806 1.00 85.88 178 GLU A CA 1
ATOM 1369 C C . GLU A 1 178 ? 12.710 9.891 -4.464 1.00 85.88 178 GLU A C 1
ATOM 1371 O O . GLU A 1 178 ? 13.416 9.249 -5.239 1.00 85.88 178 GLU A O 1
ATOM 1376 N N . LEU A 1 179 ? 11.490 9.485 -4.120 1.00 91.00 179 LEU A N 1
ATOM 1377 C CA . LEU A 1 179 ? 10.838 8.272 -4.606 1.00 91.00 179 LEU A CA 1
ATOM 1378 C C . LEU A 1 179 ? 9.554 8.659 -5.335 1.00 91.00 179 LEU A C 1
ATOM 1380 O O . LEU A 1 179 ? 8.788 9.480 -4.844 1.00 91.00 179 LEU A O 1
ATOM 1384 N N . VAL A 1 180 ? 9.269 8.040 -6.472 1.00 92.50 180 VAL A N 1
ATOM 1385 C CA . VAL A 1 180 ? 7.957 8.122 -7.120 1.00 92.50 180 VAL A CA 1
ATOM 1386 C C . VAL A 1 180 ? 7.274 6.774 -6.975 1.00 92.50 180 VAL A C 1
ATOM 1388 O O . VAL A 1 180 ? 7.847 5.754 -7.349 1.00 92.50 180 VAL A O 1
ATOM 1391 N N . VAL A 1 181 ? 6.062 6.780 -6.426 1.00 92.75 181 VAL A N 1
ATOM 1392 C CA . VAL A 1 181 ? 5.238 5.579 -6.261 1.00 92.75 181 VAL A CA 1
ATOM 1393 C C . VAL A 1 181 ? 4.061 5.665 -7.219 1.00 92.75 181 VAL A C 1
ATOM 1395 O O . VAL A 1 181 ? 3.292 6.623 -7.134 1.00 92.75 181 VAL A O 1
ATOM 1398 N N . CYS A 1 182 ? 3.929 4.695 -8.121 1.00 91.44 182 CYS A N 1
ATOM 1399 C CA . CYS A 1 182 ? 2.813 4.597 -9.060 1.00 91.44 182 CYS A CA 1
ATOM 1400 C C . CYS A 1 182 ? 1.962 3.357 -8.786 1.00 91.44 182 CYS A C 1
ATOM 1402 O O . CYS A 1 182 ? 2.502 2.261 -8.685 1.00 91.44 182 CYS A O 1
ATOM 1404 N N . GLU A 1 183 ? 0.645 3.518 -8.716 1.00 90.44 183 GLU A N 1
ATOM 1405 C CA . GLU A 1 183 ? -0.308 2.426 -8.492 1.00 90.44 183 GLU A CA 1
ATOM 1406 C C . GLU A 1 183 ? -0.527 1.645 -9.801 1.00 90.44 183 GLU A C 1
ATOM 1408 O O . GLU A 1 183 ? -1.056 2.196 -10.767 1.00 90.44 183 GLU A O 1
ATOM 1413 N N . LEU A 1 184 ? -0.097 0.378 -9.850 1.00 89.00 184 LEU A N 1
ATOM 1414 C CA . LEU A 1 184 ? -0.203 -0.493 -11.033 1.00 89.00 184 LEU A CA 1
ATOM 1415 C C . LEU A 1 184 ? -1.481 -1.336 -11.045 1.00 89.00 184 LEU A C 1
ATOM 1417 O O . LEU A 1 184 ? -1.926 -1.769 -12.104 1.00 89.00 184 LEU A O 1
ATOM 1421 N N . GLY A 1 185 ? -2.075 -1.585 -9.880 1.00 85.44 185 GLY A N 1
ATOM 1422 C CA . GLY A 1 185 ? -3.343 -2.295 -9.796 1.00 85.44 185 GLY A CA 1
ATOM 1423 C C . GLY A 1 185 ? -3.608 -2.887 -8.423 1.00 85.44 185 GLY A C 1
ATOM 1424 O O . GLY A 1 185 ? -2.699 -3.153 -7.638 1.00 85.44 185 GLY A O 1
ATOM 1425 N N . ASN A 1 186 ? -4.886 -3.113 -8.136 1.00 82.50 186 ASN A N 1
ATOM 1426 C CA . ASN A 1 186 ? -5.309 -3.676 -6.866 1.00 82.50 186 ASN A CA 1
ATOM 1427 C C . ASN A 1 186 ? -6.523 -4.624 -7.016 1.00 82.50 186 ASN A C 1
ATOM 1429 O O . ASN A 1 186 ? -7.657 -4.202 -6.771 1.00 82.50 186 ASN A O 1
ATOM 1433 N N . PRO A 1 187 ? -6.308 -5.897 -7.413 1.00 86.69 187 PRO A N 1
ATOM 1434 C CA . PRO A 1 187 ? -5.017 -6.492 -7.774 1.00 86.69 187 PRO A CA 1
ATOM 1435 C C . PRO A 1 187 ? -4.579 -6.171 -9.212 1.00 86.69 187 PRO A C 1
ATOM 1437 O O . PRO A 1 187 ? -5.414 -5.983 -10.098 1.00 86.69 187 PRO A O 1
ATOM 1440 N N . MET A 1 188 ? -3.269 -6.183 -9.466 1.00 89.75 188 MET A N 1
ATOM 1441 C CA . MET A 1 188 ? -2.711 -6.347 -10.810 1.00 89.75 188 MET A CA 1
ATOM 1442 C C . MET A 1 188 ? -2.905 -7.807 -11.232 1.00 89.75 188 MET A C 1
ATOM 1444 O O . MET A 1 188 ? -2.322 -8.725 -10.651 1.00 89.75 188 MET A O 1
ATOM 1448 N N . LYS A 1 189 ? -3.795 -8.029 -12.200 1.00 88.69 189 LYS A N 1
ATOM 1449 C CA . LYS A 1 189 ? -4.249 -9.365 -12.618 1.00 88.69 189 LYS A CA 1
ATOM 1450 C C . LYS A 1 189 ? -3.166 -10.130 -13.385 1.00 88.69 189 LYS A C 1
ATOM 1452 O O . LYS A 1 189 ? -2.223 -9.533 -13.892 1.00 88.69 189 LYS A O 1
ATOM 1457 N N . ASN A 1 190 ? -3.342 -11.446 -13.497 1.00 88.88 190 ASN A N 1
ATOM 1458 C CA . ASN A 1 190 ? -2.548 -12.280 -14.400 1.00 88.88 190 ASN A CA 1
ATOM 1459 C C . ASN A 1 190 ? -2.694 -11.783 -15.849 1.00 88.88 190 ASN A C 1
ATOM 1461 O O . ASN A 1 190 ? -3.815 -11.541 -16.306 1.00 88.88 190 ASN A O 1
ATOM 1465 N N . GLY A 1 191 ? -1.573 -11.652 -16.556 1.00 84.19 191 GLY A N 1
ATOM 1466 C CA . GLY A 1 191 ? -1.517 -11.250 -17.958 1.00 84.19 191 GLY A CA 1
ATOM 1467 C C . GLY A 1 191 ? -1.713 -9.753 -18.191 1.00 84.19 191 GLY A C 1
ATOM 1468 O O . GLY A 1 191 ? -1.967 -9.369 -19.332 1.00 84.19 191 GLY A O 1
ATOM 1469 N N . ALA A 1 192 ? -1.637 -8.947 -17.125 1.00 79.56 192 ALA A N 1
ATOM 1470 C CA . ALA A 1 192 ? -1.559 -7.490 -17.202 1.00 79.56 192 ALA A CA 1
ATOM 1471 C C . ALA A 1 192 ? -0.244 -7.032 -17.843 1.00 79.56 192 ALA A C 1
ATOM 1473 O O . ALA A 1 192 ? 0.789 -7.708 -17.601 1.00 79.56 192 ALA A O 1
#